Protein AF-A2F0L8-F1 (afdb_monomer_lite)

Foldseek 3Di:
DAPVVLVCVQVPDDADEDPDDDAAAEAEAEAPDAHHHEEECDRYAEYEYAYPDEYEYEYEYECYEYEHWWFYEYEYEEEDYEYEAEDEQCALGTFYEYEYDYENYEYEYHYAYFHQAWFKAWRYWDDYPHYHYDDQEDPQKDKDFDPDQADFGGGRPHHGDRCSVPVVVVPDPTIIIIMGHTRHGGNGFHADPNRDGPPCCVPPPVVVVVVVVVVVVVVVVCVVDDDPPVPDDDPDDDDDDDDD

pLDDT: mean 72.61, std 19.23, range [32.88, 95.44]

Sequence (244 aa):
MDYYSQLDAILSSEPVTITNLRNNTDLKIKCNSSQYYKLDASTVKDVYINTDCFCVVNITAKNKKIEVDGPAQVYITGDNNTIYNDFNIGEPFSHHLIIINGRKNELKVNLKGTSSAPYNVATAIVNDPEFITLNQSVTNFSFLTTYNSSFICNIGPFNQVNISKLYSSYGFYEPIIYYYPDISVGYGAPLDKEGKIILGVVIGGPFLIAIISGFILCCCECCKGCSCSYCNKKDNVERDLPDL

Organism: Trichomonas vaginalis (strain ATCC PRA-98 / G3) (NCBI:txid412133)

Secondary structure (DSSP, 8-state):
--HHHHHHHHHTSPPEE---PPTTS-EEEEESSS-EEEEE-SSSS-EEEEESS-EEEEEE-SS-EEEEESSEEEEEESSS-EEEEEEETT-GGGPPEEEEESSS-EEEEEEES--SS-EEEEEEEEE-TT-EEEESS-TT-EEEE---TT-EEEETTEEEEETHHHHGGGT-SSPEEEEEEEE-TT--PPB-TTS-B-THHHHHHHHHHHHHHHHHHHHHHHHHH---TTS-S-----------

Structure (mmCIF, N/CA/C/O backbone):
data_AF-A2F0L8-F1
#
_entry.id   AF-A2F0L8-F1
#
loop_
_atom_site.group_PDB
_atom_site.id
_atom_site.type_symbol
_atom_site.label_atom_id
_atom_site.label_alt_id
_atom_site.label_comp_id
_atom_site.label_asym_id
_atom_site.label_entity_id
_atom_site.label_seq_id
_atom_site.pdbx_PDB_ins_code
_atom_site.Cartn_x
_atom_site.Cartn_y
_atom_site.Cartn_z
_atom_site.occupancy
_atom_site.B_iso_or_equiv
_atom_site.auth_seq_id
_atom_site.auth_comp_id
_atom_site.auth_asym_id
_atom_site.auth_atom_id
_atom_site.pdbx_PDB_model_num
ATOM 1 N N . MET A 1 1 ? -2.394 -1.791 -20.655 1.00 64.94 1 MET A N 1
ATOM 2 C CA . MET A 1 1 ? -3.287 -0.791 -20.040 1.00 64.94 1 MET A CA 1
ATOM 3 C C . MET A 1 1 ? -2.431 0.025 -19.096 1.00 64.94 1 MET A C 1
ATOM 5 O O . MET A 1 1 ? -1.629 -0.583 -18.396 1.00 64.94 1 MET A O 1
ATOM 9 N N . ASP A 1 2 ? -2.477 1.353 -19.162 1.00 87.31 2 ASP A N 1
ATOM 10 C CA . ASP A 1 2 ? -1.721 2.178 -18.219 1.00 87.31 2 ASP A CA 1
ATOM 11 C C . ASP A 1 2 ? -2.370 2.134 -16.828 1.00 87.31 2 ASP A C 1
ATOM 13 O O . ASP A 1 2 ? -3.530 1.740 -16.674 1.00 87.31 2 ASP A O 1
ATOM 17 N N . TYR A 1 3 ? -1.596 2.520 -15.818 1.00 89.75 3 TYR A N 1
ATOM 18 C CA . TYR A 1 3 ? -2.002 2.469 -14.419 1.00 89.75 3 TYR A CA 1
ATOM 19 C C . TYR A 1 3 ? -3.314 3.206 -14.138 1.00 89.75 3 TYR A C 1
ATOM 21 O O . TYR A 1 3 ? -4.180 2.652 -13.465 1.00 89.75 3 TYR A O 1
ATOM 29 N N . TYR A 1 4 ? -3.488 4.422 -14.665 1.00 89.88 4 TYR A N 1
ATOM 30 C CA . TYR A 1 4 ? -4.661 5.242 -14.359 1.00 89.88 4 TYR A CA 1
ATOM 31 C C . TYR A 1 4 ? -5.915 4.644 -14.974 1.00 89.88 4 TYR A C 1
ATOM 33 O O . TYR A 1 4 ? -6.911 4.497 -14.280 1.00 89.88 4 TYR A O 1
ATOM 41 N N . SER A 1 5 ? -5.833 4.179 -16.223 1.00 90.44 5 SER A N 1
ATOM 42 C CA . SER A 1 5 ? -6.946 3.465 -16.853 1.00 90.44 5 SER A CA 1
ATOM 43 C C . SER A 1 5 ? -7.372 2.233 -16.042 1.00 90.44 5 SER A C 1
ATOM 45 O O . SER A 1 5 ? -8.564 1.954 -15.926 1.00 90.44 5 SER A O 1
ATOM 47 N N . GLN A 1 6 ? -6.422 1.479 -15.470 1.00 90.12 6 GLN A N 1
ATOM 48 C CA . GLN A 1 6 ? -6.743 0.306 -14.647 1.00 90.12 6 GLN A CA 1
ATOM 49 C C . GLN A 1 6 ? -7.278 0.667 -13.267 1.00 90.12 6 GLN A C 1
ATOM 51 O O . GLN A 1 6 ? -8.223 0.030 -12.804 1.00 90.12 6 GLN A O 1
ATOM 56 N N . LEU A 1 7 ? -6.721 1.698 -12.641 1.00 91.62 7 LEU A N 1
ATOM 57 C CA . LEU A 1 7 ? -7.236 2.243 -11.395 1.00 91.62 7 LEU A CA 1
ATOM 58 C C . LEU A 1 7 ? -8.677 2.740 -11.573 1.00 91.62 7 LEU A C 1
ATOM 60 O O . LEU A 1 7 ? -9.551 2.334 -10.812 1.00 91.62 7 LEU A O 1
ATOM 64 N N . ASP A 1 8 ? -8.945 3.530 -12.611 1.00 90.94 8 ASP A N 1
ATOM 65 C CA . ASP A 1 8 ? -10.269 4.079 -12.916 1.00 90.94 8 ASP A CA 1
ATOM 66 C C . ASP A 1 8 ? -11.281 2.973 -13.236 1.00 90.94 8 ASP A C 1
ATOM 68 O O . ASP A 1 8 ? -12.411 2.995 -12.742 1.00 90.94 8 ASP A O 1
ATOM 72 N N . ALA A 1 9 ? -10.883 1.956 -14.007 1.00 91.44 9 ALA A N 1
ATOM 73 C CA . ALA A 1 9 ? -11.735 0.802 -14.292 1.00 91.44 9 ALA A CA 1
ATOM 74 C C . ALA A 1 9 ? -12.102 0.018 -13.018 1.00 91.44 9 ALA A C 1
ATOM 76 O O . ALA A 1 9 ? -13.247 -0.397 -12.855 1.00 91.44 9 ALA A O 1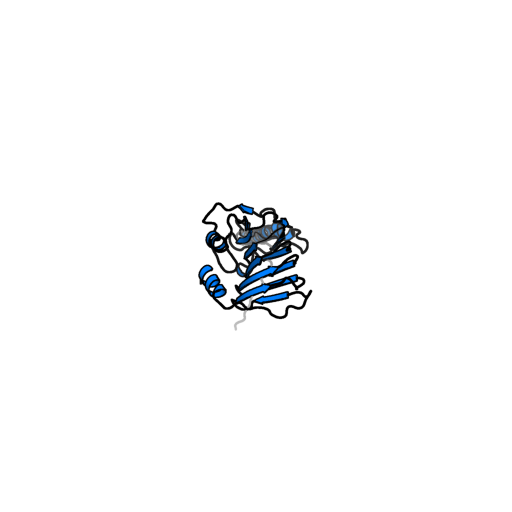
ATOM 77 N N . ILE A 1 10 ? -11.155 -0.163 -12.090 1.00 92.19 10 ILE A N 1
ATOM 78 C CA . ILE A 1 10 ? -11.415 -0.840 -10.813 1.00 92.19 10 ILE A CA 1
ATOM 79 C C . ILE A 1 10 ? -12.302 0.030 -9.914 1.00 92.19 10 ILE A C 1
ATOM 81 O O . ILE A 1 10 ? -13.285 -0.460 -9.365 1.00 92.19 10 ILE A O 1
ATOM 85 N N . LEU A 1 11 ? -11.993 1.319 -9.775 1.00 90.31 11 LEU A N 1
ATOM 86 C CA . LEU A 1 11 ? -12.730 2.238 -8.902 1.00 90.31 11 LEU A CA 1
ATOM 87 C C . LEU A 1 11 ? -14.150 2.546 -9.396 1.00 90.31 11 LEU A C 1
ATOM 89 O O . LEU A 1 11 ? -15.011 2.874 -8.583 1.00 90.31 11 LEU A O 1
ATOM 93 N N . SER A 1 12 ? -14.401 2.441 -10.703 1.00 90.25 12 SER A N 1
ATOM 94 C CA . SER A 1 12 ? -15.741 2.580 -11.292 1.00 90.25 12 SER A CA 1
ATOM 95 C C . SER A 1 12 ? -16.599 1.317 -11.170 1.00 90.25 12 SER A C 1
ATOM 97 O O . SER A 1 12 ? -17.803 1.379 -11.421 1.00 90.25 12 SER A O 1
ATOM 99 N N . SER A 1 13 ? -16.013 0.184 -10.764 1.00 89.50 13 SER A N 1
ATOM 100 C CA . SER A 1 13 ? -16.757 -1.046 -10.479 1.00 89.50 13 SER A CA 1
ATOM 101 C C . SER A 1 13 ? -17.439 -1.003 -9.105 1.00 89.50 13 SER A C 1
ATOM 103 O O . SER A 1 13 ? -17.004 -0.288 -8.197 1.00 89.50 13 SER A O 1
ATOM 105 N N . GLU A 1 14 ? -18.517 -1.776 -8.934 1.00 89.12 14 GLU A N 1
ATOM 106 C CA . GLU A 1 14 ? -19.159 -1.907 -7.624 1.00 89.12 14 GLU A CA 1
ATOM 107 C C . GLU A 1 14 ? -18.187 -2.534 -6.609 1.00 89.12 14 GLU A C 1
ATOM 109 O O . GLU A 1 14 ? -17.611 -3.594 -6.879 1.00 89.12 14 GLU A O 1
ATOM 114 N N . PRO A 1 15 ? -17.996 -1.916 -5.428 1.00 90.81 15 PRO A N 1
ATOM 115 C CA . PRO A 1 15 ? -17.079 -2.445 -4.436 1.00 90.81 15 PRO A CA 1
ATOM 116 C C . PRO A 1 15 ? -17.588 -3.766 -3.863 1.00 90.81 15 PRO A C 1
ATOM 118 O O . PRO A 1 15 ? -18.713 -3.867 -3.363 1.00 90.81 15 PRO A O 1
ATOM 121 N N . VAL A 1 16 ? -16.697 -4.749 -3.802 1.00 88.00 16 VAL A N 1
ATOM 122 C CA . VAL A 1 16 ? -16.877 -5.941 -2.983 1.00 88.00 16 VAL A CA 1
ATOM 123 C C . VAL A 1 16 ? -16.925 -5.504 -1.522 1.00 88.00 16 VAL A C 1
ATOM 125 O O . VAL A 1 16 ? -15.944 -5.022 -0.948 1.00 88.00 16 VAL A O 1
ATOM 128 N N . THR A 1 17 ? -18.098 -5.669 -0.921 1.00 80.38 17 THR A N 1
ATOM 129 C CA . THR A 1 17 ? -18.351 -5.331 0.478 1.00 80.38 17 THR A CA 1
ATOM 130 C C . THR A 1 17 ? -18.387 -6.622 1.285 1.00 80.38 17 THR A C 1
ATOM 132 O O . THR A 1 17 ? -19.202 -7.504 1.018 1.00 80.38 17 THR A O 1
ATOM 135 N N . ILE A 1 18 ? -17.506 -6.757 2.278 1.00 75.94 18 ILE A N 1
ATOM 136 C CA . ILE A 1 18 ? -17.482 -7.944 3.140 1.00 75.94 18 ILE A CA 1
ATOM 137 C C . ILE A 1 18 ? -18.457 -7.726 4.296 1.00 75.94 18 ILE A C 1
ATOM 139 O O . ILE A 1 18 ? -18.171 -7.008 5.252 1.00 75.94 18 ILE A O 1
ATOM 143 N N . THR A 1 19 ? -19.628 -8.351 4.206 1.00 65.94 19 THR A N 1
ATOM 144 C CA . THR A 1 19 ? -20.622 -8.372 5.286 1.00 65.94 19 THR A CA 1
ATOM 145 C C . THR A 1 19 ? -20.337 -9.511 6.270 1.00 65.94 19 THR A C 1
ATOM 147 O O . THR A 1 19 ? -19.840 -10.559 5.864 1.00 65.94 19 THR A O 1
ATOM 150 N N . ASN A 1 20 ? -20.722 -9.352 7.541 1.00 62.47 20 ASN A N 1
ATOM 151 C CA . ASN A 1 20 ? -20.588 -10.365 8.606 1.00 62.47 20 ASN A CA 1
ATOM 152 C C . ASN A 1 20 ? -19.146 -10.675 9.038 1.00 62.47 20 ASN A C 1
ATOM 154 O O . ASN A 1 20 ? -18.771 -11.834 9.235 1.00 62.47 20 ASN A O 1
ATOM 158 N N . LEU A 1 21 ? -18.342 -9.631 9.238 1.00 75.31 21 LEU A N 1
ATOM 159 C CA . LEU A 1 21 ? -17.050 -9.767 9.901 1.00 75.31 21 LEU A CA 1
ATOM 160 C C . LEU A 1 21 ? -17.257 -10.255 11.337 1.00 75.31 21 LEU A C 1
ATOM 162 O O . LEU A 1 21 ? -17.963 -9.628 12.128 1.00 75.31 21 LEU A O 1
ATOM 166 N N . ARG A 1 22 ? -16.653 -11.398 11.675 1.00 75.94 22 ARG A N 1
ATOM 167 C CA . ARG A 1 22 ? -16.664 -11.894 13.051 1.00 75.94 22 ARG A CA 1
ATOM 168 C C . ARG A 1 22 ? -15.791 -10.985 13.913 1.00 75.94 22 ARG A C 1
ATOM 170 O O . ARG A 1 22 ? -14.675 -10.625 13.540 1.00 75.94 22 ARG A O 1
ATOM 177 N N . ASN A 1 23 ? -16.311 -10.626 15.081 1.00 80.56 23 ASN A N 1
ATOM 178 C CA . ASN A 1 23 ? -15.578 -9.790 16.020 1.00 80.56 23 ASN A CA 1
ATOM 179 C C . ASN A 1 23 ? -14.298 -10.494 16.472 1.00 80.56 23 ASN A C 1
ATOM 181 O O . ASN A 1 23 ? -14.320 -11.680 16.804 1.00 80.56 23 ASN A O 1
ATOM 185 N N . ASN A 1 24 ? -13.209 -9.732 16.540 1.00 80.94 24 ASN A N 1
ATOM 186 C CA . ASN A 1 24 ? -11.916 -10.181 17.048 1.00 80.94 24 ASN A CA 1
ATOM 187 C C . ASN A 1 24 ? -11.326 -11.403 16.310 1.00 80.94 24 ASN A C 1
ATOM 189 O O . ASN A 1 24 ? -10.544 -12.163 16.880 1.00 80.94 24 ASN A O 1
ATOM 193 N N . THR A 1 25 ? -11.690 -11.598 15.043 1.00 85.88 25 THR A N 1
ATOM 194 C CA . THR A 1 25 ? -11.031 -12.566 14.157 1.00 85.88 25 THR A CA 1
ATOM 195 C C . THR A 1 25 ? -10.190 -11.855 13.116 1.00 85.88 25 THR A C 1
ATOM 197 O O . THR A 1 25 ? -10.492 -10.718 12.758 1.00 85.88 25 THR A O 1
ATOM 200 N N . ASP A 1 26 ? -9.181 -12.544 12.598 1.00 90.38 26 ASP A N 1
ATOM 201 C CA . ASP A 1 26 ? -8.369 -12.044 11.494 1.00 90.38 26 ASP A CA 1
ATOM 202 C C . ASP A 1 26 ? -9.199 -11.977 10.206 1.00 90.38 26 ASP A C 1
ATOM 204 O O . ASP A 1 26 ? -9.880 -12.941 9.837 1.00 90.38 26 ASP A O 1
ATOM 208 N N . LEU A 1 27 ? -9.125 -10.850 9.504 1.00 89.62 27 LEU A N 1
ATOM 209 C CA . LEU A 1 27 ? -9.700 -10.689 8.175 1.00 89.62 27 LEU A CA 1
ATOM 210 C C . LEU A 1 27 ? -8.644 -11.017 7.125 1.00 89.62 27 LEU A C 1
ATOM 212 O O . LEU A 1 27 ? -7.596 -10.381 7.084 1.00 89.62 27 LEU A O 1
ATOM 216 N N . LYS A 1 28 ? -8.938 -11.980 6.249 1.00 91.12 28 LYS A N 1
ATOM 217 C CA . LYS A 1 28 ? -8.087 -12.319 5.105 1.00 91.12 28 LYS A CA 1
ATOM 218 C C . LYS A 1 28 ? -8.798 -11.963 3.810 1.00 91.12 28 LYS A C 1
ATOM 220 O O . LYS A 1 28 ? -9.855 -12.518 3.516 1.00 91.12 28 LYS A O 1
ATOM 225 N N . ILE A 1 29 ? -8.212 -11.055 3.044 1.00 89.81 29 ILE A N 1
ATOM 226 C CA . ILE A 1 29 ? -8.677 -10.670 1.713 1.00 89.81 29 ILE A CA 1
ATOM 227 C C . ILE A 1 29 ? -7.747 -11.335 0.714 1.00 89.81 29 ILE A C 1
ATOM 229 O O . ILE A 1 29 ? -6.534 -11.136 0.777 1.00 89.81 29 ILE A O 1
ATOM 233 N N . LYS A 1 30 ? -8.325 -12.119 -0.197 1.00 89.56 30 LYS A N 1
ATOM 234 C CA . LYS A 1 30 ? -7.590 -12.690 -1.317 1.00 89.56 30 LYS A CA 1
ATOM 235 C C . LYS A 1 30 ? -8.097 -12.094 -2.618 1.00 89.56 30 LYS A C 1
ATOM 237 O O . LYS A 1 30 ? -9.261 -12.291 -2.962 1.00 89.56 30 LYS A O 1
ATOM 242 N N . CYS A 1 31 ? -7.225 -11.401 -3.339 1.00 86.56 31 CYS A N 1
ATOM 243 C CA . CYS A 1 31 ? -7.577 -10.824 -4.625 1.00 86.56 31 CYS A CA 1
ATOM 244 C C . CYS A 1 31 ? -7.030 -11.661 -5.785 1.00 86.56 31 CYS A C 1
ATOM 246 O O . CYS A 1 31 ? -5.838 -11.617 -6.080 1.00 86.56 31 CYS A O 1
ATOM 248 N N . ASN A 1 32 ? -7.919 -12.412 -6.442 1.00 83.44 32 ASN A N 1
ATOM 249 C CA . ASN A 1 32 ? -7.578 -13.284 -7.577 1.00 83.44 32 ASN A CA 1
ATOM 250 C C . ASN A 1 32 ? -7.870 -12.634 -8.947 1.00 83.44 32 ASN A C 1
ATOM 252 O O . ASN A 1 32 ? -7.675 -13.256 -9.986 1.00 83.44 32 ASN A O 1
ATOM 256 N N . SER A 1 33 ? -8.410 -11.416 -8.956 1.00 84.94 33 SER A N 1
ATOM 257 C CA . SER A 1 33 ? -8.807 -10.668 -10.153 1.00 84.94 33 SER A CA 1
ATOM 258 C C . SER A 1 33 ? -8.861 -9.187 -9.815 1.00 84.94 33 SER A C 1
ATOM 260 O O . SER A 1 33 ? -9.121 -8.869 -8.661 1.00 84.94 33 SER A O 1
ATOM 262 N N . SER A 1 34 ? -8.715 -8.285 -10.786 1.00 85.12 34 SER A N 1
ATOM 263 C CA . SER A 1 34 ? -8.857 -6.844 -10.539 1.00 85.12 34 SER A CA 1
ATOM 264 C C . SER A 1 34 ? -10.220 -6.494 -9.936 1.00 85.12 34 SER A C 1
ATOM 266 O O . SER A 1 34 ? -11.245 -6.561 -10.608 1.00 85.12 34 SER A O 1
ATOM 268 N N . GLN A 1 35 ? -10.215 -6.155 -8.647 1.00 90.19 35 GLN A N 1
ATOM 269 C CA . GLN A 1 35 ? -11.402 -5.890 -7.838 1.00 90.19 35 GLN A CA 1
ATOM 270 C C . GLN A 1 35 ? -11.171 -4.694 -6.922 1.00 90.19 35 GLN A C 1
ATOM 272 O O . GLN A 1 35 ? -10.040 -4.403 -6.516 1.00 90.19 35 GLN A O 1
ATOM 277 N N . TYR A 1 36 ? -12.276 -4.042 -6.572 1.00 93.88 36 TYR A N 1
ATOM 278 C CA . TYR A 1 36 ? -12.322 -3.007 -5.557 1.00 93.88 36 TYR A CA 1
ATOM 279 C C . TYR A 1 36 ? -12.964 -3.561 -4.283 1.00 93.88 36 TYR A C 1
ATOM 281 O O . TYR A 1 36 ? -14.101 -4.017 -4.317 1.00 93.88 36 TYR A O 1
ATOM 289 N N . TYR A 1 37 ? -12.257 -3.510 -3.157 1.00 93.19 37 TYR A N 1
ATOM 290 C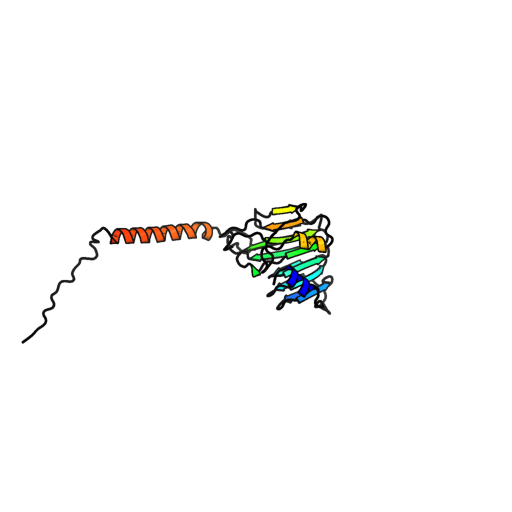 CA . TYR A 1 37 ? -12.788 -3.842 -1.837 1.00 93.19 37 TYR A CA 1
ATOM 291 C C . TYR A 1 37 ? -13.017 -2.572 -1.026 1.00 93.19 37 TYR A C 1
ATOM 293 O O . TYR A 1 37 ? -12.124 -1.729 -0.935 1.00 93.19 37 TYR A O 1
ATOM 301 N N . LYS A 1 38 ? -14.178 -2.464 -0.373 1.00 91.62 38 LYS A N 1
ATOM 302 C CA . LYS A 1 38 ? -14.456 -1.407 0.607 1.00 91.62 38 LYS A CA 1
ATOM 303 C C . LYS A 1 38 ? -14.850 -2.025 1.940 1.00 91.62 38 LYS A C 1
ATOM 305 O O . LYS A 1 38 ? -15.805 -2.795 2.011 1.00 91.62 38 LYS A O 1
ATOM 310 N N . LEU A 1 39 ? -14.095 -1.704 2.987 1.00 89.19 39 LEU A N 1
ATOM 311 C CA . LEU A 1 39 ? -14.110 -2.442 4.244 1.00 89.19 39 LEU A CA 1
ATOM 312 C C . LEU A 1 39 ? -14.113 -1.507 5.450 1.00 89.19 39 LEU A C 1
ATOM 314 O O . LEU A 1 39 ? -13.351 -0.543 5.514 1.00 89.19 39 LEU A O 1
ATOM 318 N N . ASP A 1 40 ? -14.922 -1.864 6.440 1.00 90.44 40 ASP A N 1
ATOM 319 C CA . ASP A 1 40 ? -14.809 -1.355 7.802 1.00 90.44 40 ASP A CA 1
ATOM 320 C C . ASP A 1 40 ? -14.264 -2.477 8.687 1.00 90.44 40 ASP A C 1
ATOM 322 O O . ASP A 1 40 ? -14.938 -3.470 8.957 1.00 90.44 40 ASP A O 1
ATOM 326 N N . ALA A 1 41 ? -13.010 -2.332 9.103 1.00 88.69 41 ALA A N 1
ATOM 327 C CA . ALA A 1 41 ? -12.291 -3.305 9.907 1.00 88.69 41 ALA A CA 1
ATOM 328 C C . ALA A 1 41 ? -12.303 -2.958 11.402 1.00 88.69 41 ALA A C 1
ATOM 330 O O . ALA A 1 41 ? -11.499 -3.486 12.170 1.00 88.69 41 ALA A O 1
ATOM 331 N N . SER A 1 42 ? -13.213 -2.095 11.856 1.00 86.81 42 SER A N 1
ATOM 332 C CA . SER A 1 42 ? -13.278 -1.676 13.260 1.00 86.81 42 SER A CA 1
ATOM 333 C C . SER A 1 42 ? -13.436 -2.855 14.230 1.00 86.81 42 SER A C 1
ATOM 335 O O . SER A 1 42 ? -12.846 -2.856 15.316 1.00 86.81 42 SER A O 1
ATOM 337 N N . THR A 1 43 ? -14.181 -3.889 13.831 1.00 87.38 43 THR A N 1
ATOM 338 C CA . THR A 1 43 ? -14.531 -5.033 14.688 1.00 87.38 43 THR A CA 1
ATOM 339 C C . THR A 1 43 ? -13.584 -6.229 14.591 1.00 87.38 43 THR A C 1
ATOM 341 O O . THR A 1 43 ? -13.582 -7.074 15.490 1.00 87.38 43 THR A O 1
ATOM 344 N N . VAL A 1 44 ? -12.775 -6.325 13.533 1.00 89.50 44 VAL A N 1
ATOM 345 C CA . VAL A 1 44 ? -11.845 -7.450 13.326 1.00 89.50 44 VAL A CA 1
ATOM 346 C C . VAL A 1 44 ? -10.589 -7.273 14.165 1.00 89.50 44 VAL A C 1
ATOM 348 O O . VAL A 1 44 ? -10.334 -6.185 14.670 1.00 89.50 44 VAL A O 1
ATOM 351 N N . LYS A 1 45 ? -9.811 -8.335 14.366 1.00 91.00 45 LYS A N 1
ATOM 352 C CA . LYS A 1 45 ? -8.568 -8.239 15.139 1.00 91.00 45 LYS A CA 1
ATOM 353 C C . LYS A 1 45 ? -7.462 -7.599 14.302 1.00 91.00 45 LYS A C 1
ATOM 355 O O . LYS A 1 45 ? -7.093 -6.461 14.562 1.00 91.00 45 LYS A O 1
ATOM 360 N N . ASP A 1 46 ? -7.026 -8.321 13.277 1.00 92.62 46 ASP A N 1
ATOM 361 C CA . ASP A 1 46 ? -5.963 -7.938 12.351 1.00 92.62 46 ASP A CA 1
ATOM 362 C C . ASP A 1 46 ? -6.438 -8.143 10.903 1.00 92.62 46 ASP A C 1
ATOM 364 O O . ASP A 1 46 ? -7.428 -8.842 10.650 1.00 92.62 46 ASP A O 1
ATOM 368 N N . VAL A 1 47 ? -5.757 -7.515 9.946 1.00 93.88 47 VAL A N 1
ATOM 369 C CA . VAL A 1 47 ? -6.126 -7.533 8.525 1.00 93.88 47 VAL A CA 1
ATOM 370 C C . VAL A 1 4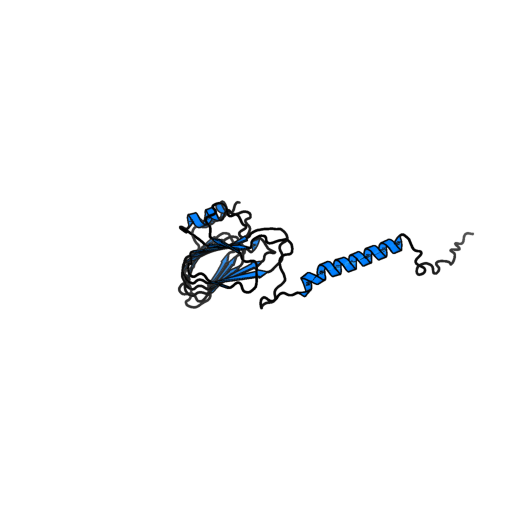7 ? -4.946 -8.001 7.686 1.00 93.88 47 VAL A C 1
ATOM 372 O O . VAL A 1 47 ? -3.839 -7.490 7.815 1.00 93.88 47 VAL A O 1
ATOM 375 N N . TYR A 1 48 ? -5.211 -8.938 6.783 1.00 94.12 48 TYR A N 1
ATOM 376 C CA . TYR A 1 48 ? -4.236 -9.516 5.868 1.00 94.12 48 TYR A CA 1
ATOM 377 C C . TYR A 1 48 ? -4.770 -9.407 4.443 1.00 94.12 48 TYR A C 1
ATOM 379 O O . TYR A 1 48 ? -5.825 -9.961 4.121 1.00 94.12 48 TYR A O 1
ATOM 387 N N . ILE A 1 49 ? -4.050 -8.686 3.593 1.00 92.25 49 ILE A N 1
ATOM 388 C CA . ILE A 1 49 ? -4.383 -8.467 2.187 1.00 92.25 49 ILE A CA 1
ATOM 389 C C . ILE A 1 49 ? -3.342 -9.207 1.359 1.00 92.25 49 ILE A C 1
ATOM 391 O O . ILE A 1 49 ? -2.177 -8.830 1.357 1.00 92.25 49 ILE A O 1
ATOM 395 N N . ASN A 1 50 ? -3.761 -10.257 0.661 1.00 90.12 50 ASN A N 1
ATOM 396 C CA . ASN A 1 50 ? -2.902 -11.014 -0.240 1.00 90.12 50 ASN A CA 1
ATOM 397 C C . ASN A 1 50 ? -3.473 -10.930 -1.659 1.00 90.12 50 ASN A C 1
ATOM 399 O O . ASN A 1 50 ? -4.654 -11.211 -1.893 1.00 90.12 50 ASN A O 1
ATOM 403 N N . THR A 1 51 ? -2.650 -10.480 -2.596 1.00 86.75 51 THR A N 1
ATOM 404 C CA . THR A 1 51 ? -3.086 -10.158 -3.951 1.00 86.75 51 THR A CA 1
ATOM 405 C C . THR A 1 51 ? -2.235 -10.885 -4.980 1.00 86.75 51 THR A C 1
ATOM 407 O O . THR A 1 51 ? -1.016 -10.775 -4.983 1.00 86.75 51 THR A O 1
ATOM 410 N N . ASP A 1 52 ? -2.899 -11.614 -5.876 1.00 85.88 52 ASP A N 1
ATOM 411 C CA . ASP A 1 52 ? -2.272 -12.253 -7.040 1.00 85.88 52 ASP A CA 1
ATOM 412 C C . ASP A 1 52 ? -2.420 -11.361 -8.298 1.00 85.88 52 ASP A C 1
ATOM 414 O O . ASP A 1 52 ? -1.798 -11.592 -9.332 1.00 85.88 52 ASP A O 1
ATOM 418 N N . CYS A 1 53 ? -3.277 -10.334 -8.233 1.00 86.50 53 CYS A N 1
ATOM 419 C CA . CYS A 1 53 ? -3.600 -9.393 -9.309 1.00 86.50 53 CYS A CA 1
ATOM 420 C C . CYS A 1 53 ? -3.691 -7.965 -8.767 1.00 86.50 53 CYS A C 1
ATOM 422 O O . CYS A 1 53 ? -3.967 -7.780 -7.584 1.00 86.50 53 CYS A O 1
ATOM 424 N N . PHE A 1 54 ? -3.534 -6.958 -9.639 1.00 89.44 54 PHE A N 1
ATOM 425 C CA . PHE A 1 54 ? -3.682 -5.565 -9.218 1.00 89.44 54 PHE A CA 1
ATOM 426 C C . PHE A 1 54 ? -5.100 -5.266 -8.735 1.00 89.44 54 PHE A C 1
ATOM 428 O O . PHE A 1 54 ? -6.052 -5.350 -9.522 1.00 89.44 54 PHE A O 1
ATOM 435 N N . CYS A 1 55 ? -5.214 -4.904 -7.457 1.00 91.00 55 CYS A N 1
ATOM 436 C CA . CYS A 1 55 ? -6.479 -4.645 -6.780 1.00 91.00 55 CYS A CA 1
ATOM 437 C C . CYS A 1 55 ? -6.435 -3.388 -5.926 1.00 91.00 55 CYS A C 1
ATOM 439 O O . CYS A 1 55 ? -5.379 -2.959 -5.460 1.00 91.00 55 CYS A O 1
ATOM 441 N N . VAL A 1 56 ? -7.619 -2.835 -5.677 1.00 93.62 56 VAL A N 1
ATOM 442 C CA . VAL A 1 56 ? -7.789 -1.678 -4.808 1.00 93.62 56 VAL A CA 1
ATOM 443 C C . VAL A 1 56 ? -8.502 -2.105 -3.537 1.00 93.62 56 VAL A C 1
ATOM 445 O O . VAL A 1 56 ? -9.568 -2.714 -3.592 1.00 93.62 56 VAL A O 1
ATOM 448 N N . VAL A 1 57 ? -7.938 -1.760 -2.384 1.00 93.94 57 VAL A N 1
ATOM 449 C CA . VAL A 1 57 ? -8.551 -2.024 -1.081 1.00 93.94 57 VAL A CA 1
ATOM 450 C C . VAL A 1 57 ? -8.681 -0.712 -0.328 1.00 93.94 57 VAL A C 1
ATOM 452 O O . VAL A 1 57 ? -7.689 -0.051 -0.056 1.00 93.94 57 VAL A O 1
ATOM 455 N N . ASN A 1 58 ? -9.901 -0.326 0.019 1.00 93.88 58 ASN A N 1
ATOM 456 C CA . ASN A 1 58 ? -10.181 0.823 0.866 1.00 93.88 58 ASN A CA 1
ATOM 457 C C . ASN A 1 58 ? -10.665 0.331 2.226 1.00 93.88 58 ASN A C 1
ATOM 459 O O . ASN A 1 58 ? -11.708 -0.319 2.322 1.00 93.88 58 ASN A O 1
ATOM 463 N N . ILE A 1 59 ? -9.888 0.616 3.265 1.00 93.38 59 ILE A N 1
ATOM 464 C CA . ILE A 1 59 ? -10.112 0.125 4.612 1.00 93.38 59 ILE A CA 1
ATOM 465 C C . ILE A 1 59 ? -10.189 1.269 5.618 1.00 93.38 59 ILE A C 1
ATOM 467 O O . ILE A 1 59 ? -9.314 2.129 5.697 1.00 93.38 59 ILE A O 1
ATOM 471 N N . THR A 1 60 ? -11.243 1.244 6.430 1.00 94.06 60 THR A N 1
ATOM 472 C CA . THR A 1 60 ? -11.319 2.025 7.667 1.00 94.06 60 THR A CA 1
ATOM 473 C C . THR A 1 60 ? -10.893 1.136 8.831 1.00 94.06 60 THR A C 1
ATOM 475 O O . THR A 1 60 ? -11.485 0.079 9.044 1.00 94.06 60 THR A O 1
ATOM 478 N N . ALA A 1 61 ? -9.845 1.522 9.557 1.00 93.25 61 ALA A N 1
ATOM 479 C CA . ALA A 1 61 ? -9.256 0.716 10.624 1.00 93.25 61 ALA A CA 1
ATOM 480 C C . ALA A 1 61 ? -8.639 1.592 11.721 1.00 93.25 61 ALA A C 1
ATOM 482 O O . ALA A 1 61 ? -8.068 2.646 11.447 1.00 93.25 61 ALA A O 1
ATOM 483 N N . LYS A 1 62 ? -8.728 1.136 12.975 1.00 94.75 62 LYS A N 1
ATOM 484 C CA . LYS A 1 62 ? -8.103 1.795 14.127 1.00 94.75 62 LYS A CA 1
ATOM 485 C C . LYS A 1 62 ? -7.510 0.778 15.088 1.00 94.75 62 LYS A C 1
ATOM 487 O O . LYS A 1 62 ? -8.201 -0.171 15.462 1.00 94.75 62 LYS A O 1
ATOM 492 N N . ASN A 1 63 ? -6.287 1.027 15.556 1.00 94.88 63 ASN A N 1
ATOM 493 C CA . ASN A 1 63 ? -5.549 0.119 16.440 1.00 94.88 63 ASN A CA 1
ATOM 494 C C . ASN A 1 63 ? -5.435 -1.304 15.851 1.00 94.88 63 ASN A C 1
ATOM 496 O O . ASN A 1 63 ? -5.661 -2.284 16.564 1.00 94.88 63 ASN A O 1
ATOM 500 N N . LYS A 1 64 ? -5.174 -1.424 14.543 1.00 94.75 64 LYS A N 1
ATOM 501 C CA . LYS A 1 64 ? -5.066 -2.718 13.853 1.00 94.75 64 LYS A CA 1
ATOM 502 C C . LYS A 1 64 ? -3.654 -2.975 13.365 1.00 94.75 64 LYS A C 1
ATOM 504 O O . LYS A 1 64 ? -2.944 -2.048 12.972 1.00 94.75 64 LYS A O 1
ATOM 509 N N . LYS A 1 65 ? -3.290 -4.255 13.305 1.00 95.44 65 LYS A N 1
ATOM 510 C CA . LYS A 1 65 ? -2.208 -4.717 12.444 1.00 95.44 65 LYS A CA 1
ATOM 511 C C . LYS A 1 65 ? -2.752 -4.953 11.035 1.00 95.44 65 LYS A C 1
ATOM 513 O O . LYS A 1 65 ? -3.780 -5.611 10.875 1.00 95.44 65 LYS A O 1
ATOM 518 N N . ILE A 1 66 ? -2.064 -4.423 10.028 1.00 95.12 66 ILE A N 1
ATOM 519 C CA . ILE A 1 66 ? -2.417 -4.578 8.614 1.00 95.12 66 ILE A CA 1
ATOM 520 C C . ILE A 1 66 ? -1.189 -5.102 7.872 1.00 95.12 66 ILE A C 1
ATOM 522 O O . ILE A 1 66 ? -0.154 -4.445 7.875 1.00 95.12 66 ILE A O 1
ATOM 526 N N . GLU A 1 67 ? -1.293 -6.269 7.243 1.00 93.69 67 GLU A N 1
ATOM 527 C CA . GLU A 1 67 ? -0.250 -6.824 6.373 1.00 93.69 67 GLU A CA 1
ATOM 528 C C . GLU A 1 67 ? -0.726 -6.816 4.922 1.00 93.69 67 GLU A C 1
ATOM 530 O O . GLU A 1 67 ? -1.858 -7.220 4.636 1.00 93.69 67 GLU A O 1
ATOM 535 N N . VAL A 1 68 ? 0.133 -6.360 4.011 1.00 90.88 68 VAL A N 1
ATOM 536 C CA . VAL A 1 68 ? -0.166 -6.298 2.577 1.00 90.88 68 VAL A CA 1
ATOM 537 C C . VAL A 1 68 ? 0.916 -7.033 1.794 1.00 90.88 68 VAL A C 1
ATOM 539 O O . VAL A 1 68 ? 2.103 -6.755 1.951 1.00 90.88 68 VAL A O 1
ATOM 542 N N . ASP A 1 69 ? 0.483 -7.952 0.935 1.00 87.06 69 ASP A N 1
ATOM 543 C CA . ASP A 1 69 ? 1.324 -8.766 0.062 1.00 87.06 69 ASP A CA 1
ATOM 544 C C . ASP A 1 69 ? 0.769 -8.772 -1.374 1.00 87.06 69 ASP A C 1
ATOM 546 O O . ASP A 1 69 ? -0.441 -8.913 -1.603 1.00 87.06 69 ASP A O 1
ATOM 550 N N . GLY A 1 70 ? 1.667 -8.617 -2.346 1.00 84.88 70 GLY A N 1
ATOM 551 C CA . GLY A 1 70 ? 1.357 -8.557 -3.776 1.00 84.88 70 GLY A CA 1
ATOM 552 C C . GLY A 1 70 ? 1.031 -7.157 -4.328 1.00 84.88 70 GLY A C 1
ATOM 553 O O . GLY A 1 70 ? 1.179 -6.151 -3.630 1.00 84.88 70 GLY A O 1
ATOM 554 N N . PRO A 1 71 ? 0.628 -7.059 -5.609 1.00 87.62 71 PRO A N 1
ATOM 555 C CA . PRO A 1 71 ? 0.361 -5.793 -6.278 1.00 87.62 71 PRO A CA 1
ATOM 556 C C . PRO A 1 71 ? -0.997 -5.228 -5.852 1.00 87.62 71 PRO A C 1
ATOM 558 O O . PRO A 1 71 ? -2.035 -5.562 -6.414 1.00 87.62 71 PRO A O 1
ATOM 561 N N . ALA A 1 72 ? -1.003 -4.310 -4.892 1.00 90.50 72 ALA A N 1
ATOM 562 C CA . ALA A 1 72 ? -2.226 -3.664 -4.425 1.00 90.50 72 ALA A CA 1
ATOM 563 C C . ALA A 1 72 ? -2.076 -2.147 -4.315 1.00 90.50 72 ALA A C 1
ATOM 565 O O . ALA A 1 72 ? -0.984 -1.620 -4.123 1.00 90.50 72 ALA A O 1
ATOM 566 N N . GLN A 1 73 ? -3.197 -1.440 -4.371 1.00 93.19 73 GLN A N 1
ATOM 567 C CA . GLN A 1 73 ? -3.293 -0.083 -3.855 1.00 93.19 73 GLN A CA 1
ATOM 568 C C . GLN A 1 73 ? -4.234 -0.074 -2.660 1.00 93.19 73 GLN A C 1
ATOM 570 O O . GLN A 1 73 ? -5.429 -0.347 -2.793 1.00 93.19 73 GLN A O 1
ATOM 575 N N . VAL A 1 74 ? -3.684 0.208 -1.484 1.00 93.81 74 VAL A N 1
ATOM 576 C CA . VAL A 1 74 ? -4.405 0.093 -0.217 1.00 93.81 74 VAL A CA 1
ATOM 577 C C . VAL A 1 74 ? -4.584 1.473 0.396 1.00 93.81 74 VAL A C 1
ATOM 579 O O . VAL A 1 74 ? -3.614 2.108 0.794 1.00 93.81 74 VAL A O 1
ATOM 582 N N . TYR A 1 75 ? -5.827 1.933 0.489 1.00 93.62 75 TYR A N 1
ATOM 583 C CA . TYR A 1 75 ? -6.202 3.162 1.179 1.00 93.62 75 TYR A CA 1
ATOM 584 C C . TYR A 1 75 ? -6.574 2.833 2.612 1.00 93.62 75 TYR A C 1
ATOM 586 O O . TYR A 1 75 ? -7.526 2.091 2.842 1.00 93.62 75 TYR A O 1
ATOM 594 N N . ILE A 1 76 ? -5.855 3.402 3.568 1.00 94.06 76 ILE A N 1
ATOM 595 C CA . ILE A 1 76 ? -6.062 3.181 4.994 1.00 94.06 76 ILE A CA 1
ATOM 596 C C . ILE A 1 76 ? -6.527 4.493 5.610 1.00 94.06 76 ILE A C 1
ATOM 598 O O . ILE A 1 76 ? -5.799 5.485 5.600 1.00 94.06 76 ILE A O 1
ATOM 602 N N . THR A 1 77 ? -7.743 4.484 6.152 1.00 94.00 77 THR A N 1
ATOM 603 C CA . THR A 1 77 ? -8.303 5.598 6.922 1.00 94.00 77 THR A CA 1
ATOM 604 C C . THR A 1 77 ? -8.414 5.210 8.394 1.00 94.00 77 THR A C 1
ATOM 606 O O . THR A 1 77 ? -9.101 4.245 8.730 1.00 94.00 77 THR A O 1
ATOM 609 N N . GLY A 1 78 ? -7.776 5.981 9.273 1.00 92.62 78 GLY A N 1
ATOM 610 C CA . GLY A 1 78 ? -7.876 5.839 10.727 1.00 92.62 78 GLY A CA 1
ATOM 611 C C . GLY A 1 78 ? -6.528 5.835 11.450 1.00 92.62 78 GLY A C 1
ATOM 612 O O . GLY A 1 78 ? -5.475 6.053 10.853 1.00 92.62 78 GLY A O 1
ATOM 613 N N . ASP A 1 79 ? -6.576 5.632 12.767 1.00 94.38 79 ASP A N 1
ATOM 614 C CA . ASP A 1 79 ? -5.470 5.981 13.667 1.00 94.38 79 ASP A CA 1
ATOM 615 C C . ASP A 1 79 ? -4.785 4.763 14.297 1.00 94.38 79 ASP A C 1
ATOM 617 O O . ASP A 1 79 ? -5.409 3.718 14.512 1.00 94.38 79 ASP A O 1
ATOM 621 N N . ASN A 1 80 ? -3.534 4.954 14.725 1.00 94.62 80 ASN A N 1
ATOM 622 C CA . ASN A 1 80 ? -2.751 3.999 15.518 1.00 94.62 80 ASN A CA 1
ATOM 623 C C . ASN A 1 80 ? -2.645 2.598 14.887 1.00 94.62 80 ASN A C 1
ATOM 625 O O . ASN A 1 80 ? -2.645 1.594 15.603 1.00 94.62 80 ASN A O 1
ATOM 629 N N . ASN A 1 81 ? -2.635 2.490 13.561 1.00 95.06 81 ASN A N 1
ATOM 630 C CA . ASN A 1 81 ? -2.448 1.198 12.912 1.00 95.06 81 ASN A CA 1
ATOM 631 C C . ASN A 1 81 ? -0.956 0.896 12.758 1.00 95.06 81 ASN A C 1
ATOM 633 O O . ASN A 1 81 ? -0.156 1.802 12.530 1.00 95.06 81 ASN A O 1
ATOM 637 N N . THR A 1 82 ? -0.593 -0.383 12.828 1.00 94.25 82 THR A N 1
ATOM 638 C CA . THR A 1 82 ? 0.735 -0.860 12.432 1.00 94.25 82 THR A CA 1
ATOM 639 C C . THR A 1 82 ? 0.609 -1.570 11.095 1.00 94.25 82 THR A C 1
ATOM 641 O O . THR A 1 82 ? -0.031 -2.617 10.989 1.00 94.25 82 THR A O 1
ATOM 644 N N . ILE A 1 83 ? 1.232 -0.999 10.076 1.00 92.81 83 ILE A N 1
ATOM 645 C CA . ILE A 1 83 ? 1.202 -1.482 8.707 1.00 92.81 83 ILE A CA 1
ATOM 646 C C . ILE A 1 83 ? 2.522 -2.178 8.391 1.00 92.81 83 ILE A C 1
ATOM 648 O O . ILE A 1 83 ? 3.596 -1.611 8.582 1.00 92.81 83 ILE A O 1
ATOM 652 N N . TYR A 1 84 ? 2.434 -3.404 7.896 1.00 89.75 84 TYR A N 1
ATOM 653 C CA . TYR A 1 84 ? 3.563 -4.198 7.440 1.00 89.75 84 TYR A CA 1
ATOM 654 C C . TYR A 1 84 ? 3.558 -4.265 5.925 1.00 89.75 84 TYR A C 1
ATOM 656 O O . TYR A 1 84 ? 2.539 -4.569 5.300 1.00 89.75 84 TYR A O 1
ATOM 664 N N . ASN A 1 85 ? 4.724 -3.983 5.369 1.00 80.88 85 ASN A N 1
ATOM 665 C CA . ASN A 1 85 ? 4.950 -3.913 3.949 1.00 80.88 85 ASN A CA 1
ATOM 666 C C . ASN A 1 85 ? 6.185 -4.750 3.593 1.00 80.88 85 ASN A C 1
ATOM 668 O O . ASN A 1 85 ? 7.316 -4.345 3.869 1.00 80.88 85 ASN A O 1
ATOM 672 N N . ASP A 1 86 ? 5.956 -5.924 3.008 1.00 77.44 86 ASP A N 1
ATOM 673 C CA . ASP A 1 86 ? 7.011 -6.812 2.528 1.00 77.44 86 ASP A CA 1
ATOM 674 C C . ASP A 1 86 ? 7.261 -6.577 1.026 1.00 77.44 86 ASP A C 1
ATOM 676 O O . ASP A 1 86 ? 6.505 -7.036 0.171 1.00 77.44 86 ASP A O 1
ATOM 680 N N . PHE A 1 87 ? 8.359 -5.902 0.679 1.00 75.81 87 PHE A N 1
ATOM 681 C CA . PHE A 1 87 ? 8.783 -5.692 -0.707 1.00 75.81 87 PHE A CA 1
ATOM 682 C C . PHE A 1 87 ? 9.767 -6.755 -1.172 1.00 75.81 87 PHE A C 1
ATOM 684 O O . PHE A 1 87 ? 10.859 -6.889 -0.618 1.00 75.81 87 PHE A O 1
ATOM 691 N N . ASN A 1 88 ? 9.439 -7.430 -2.274 1.00 77.62 88 ASN A N 1
ATOM 692 C CA . ASN A 1 88 ? 10.405 -8.198 -3.048 1.00 77.62 88 ASN A CA 1
ATOM 693 C C . ASN A 1 88 ? 10.904 -7.371 -4.242 1.00 77.62 88 ASN A C 1
ATOM 695 O O . ASN A 1 88 ? 10.234 -7.262 -5.265 1.00 77.62 88 ASN A O 1
ATOM 699 N N . ILE A 1 89 ? 12.099 -6.790 -4.149 1.00 75.19 89 ILE A N 1
ATOM 700 C CA . ILE A 1 89 ? 12.667 -5.982 -5.243 1.00 75.19 89 ILE A CA 1
ATOM 701 C C . ILE A 1 89 ? 13.156 -6.820 -6.436 1.00 75.19 89 ILE A C 1
ATOM 703 O O . ILE A 1 89 ? 13.497 -6.265 -7.476 1.00 75.19 89 ILE A O 1
ATOM 707 N N . GLY A 1 90 ? 13.166 -8.152 -6.313 1.00 71.88 90 GLY A N 1
ATOM 708 C CA . GLY A 1 90 ? 13.380 -9.051 -7.450 1.00 71.88 90 GLY A CA 1
ATOM 709 C C . GLY A 1 90 ? 12.129 -9.305 -8.288 1.00 71.88 90 GLY A C 1
ATOM 710 O O . GLY A 1 90 ? 12.226 -9.859 -9.379 1.00 71.88 90 GLY A O 1
ATOM 711 N N . GLU A 1 91 ? 10.956 -8.894 -7.806 1.00 72.75 91 GLU A N 1
ATOM 712 C CA . GLU A 1 91 ? 9.677 -9.146 -8.458 1.00 72.75 91 GLU A CA 1
ATOM 713 C C . GLU A 1 91 ? 8.931 -7.821 -8.650 1.00 72.75 91 GLU A C 1
ATOM 715 O O . GLU A 1 91 ? 8.282 -7.348 -7.718 1.00 72.75 91 GLU A O 1
ATOM 720 N N . PRO A 1 92 ? 8.964 -7.204 -9.849 1.00 61.97 92 PRO A N 1
ATOM 721 C CA . PRO A 1 92 ? 8.233 -5.956 -10.095 1.00 61.97 92 PRO A CA 1
ATOM 722 C C . PRO A 1 92 ? 6.730 -6.090 -9.799 1.00 61.97 92 PRO A C 1
ATOM 724 O O . PRO A 1 92 ? 6.078 -5.141 -9.391 1.00 61.97 92 PRO A O 1
ATOM 727 N N . PHE A 1 93 ? 6.179 -7.299 -9.908 1.00 66.38 93 PHE A N 1
ATOM 728 C CA . PHE A 1 93 ? 4.773 -7.588 -9.638 1.00 66.38 93 PHE A CA 1
ATOM 729 C C . PHE A 1 93 ? 4.388 -7.624 -8.154 1.00 66.38 93 PHE A C 1
ATOM 731 O O . PHE A 1 93 ? 3.211 -7.801 -7.867 1.00 66.38 93 PHE A O 1
ATOM 738 N N . SER A 1 94 ? 5.319 -7.466 -7.211 1.00 72.88 94 SER A N 1
ATOM 739 C CA . SER A 1 94 ? 5.028 -7.643 -5.782 1.00 72.88 94 SER A CA 1
ATOM 740 C C . SER A 1 94 ? 4.848 -6.326 -5.014 1.00 72.88 94 SER A C 1
ATOM 742 O O . SER A 1 94 ? 4.749 -6.343 -3.787 1.00 72.88 94 SER A O 1
ATOM 744 N N . HIS A 1 95 ? 4.916 -5.173 -5.685 1.00 82.25 95 HIS A N 1
ATOM 745 C CA . HIS A 1 95 ? 4.987 -3.877 -5.002 1.00 82.25 95 HIS A CA 1
ATOM 746 C C . HIS A 1 95 ? 3.589 -3.290 -4.823 1.00 82.25 95 HIS A C 1
ATOM 748 O O . HIS A 1 95 ? 2.917 -2.982 -5.802 1.00 82.25 95 HIS A O 1
ATOM 754 N N . HIS A 1 96 ? 3.145 -3.083 -3.591 1.00 87.00 96 HIS A N 1
ATOM 755 C CA . HIS A 1 96 ? 1.911 -2.349 -3.335 1.00 87.00 96 HIS A CA 1
ATOM 756 C C . HIS A 1 96 ? 2.191 -0.884 -2.993 1.00 87.00 96 HIS A C 1
ATOM 758 O O . HIS A 1 96 ? 3.252 -0.536 -2.476 1.00 87.00 96 HIS A O 1
ATOM 764 N N . LEU A 1 97 ? 1.203 -0.030 -3.252 1.00 91.62 97 LEU A N 1
ATOM 765 C CA . LEU A 1 97 ? 1.172 1.352 -2.791 1.00 91.62 97 LEU A CA 1
ATOM 766 C C . LEU A 1 97 ? 0.199 1.476 -1.618 1.00 91.62 97 LEU A C 1
ATOM 768 O O . LEU A 1 97 ? -0.992 1.197 -1.770 1.00 91.62 97 LEU A O 1
ATOM 772 N N . ILE A 1 98 ? 0.679 1.956 -0.471 1.00 92.31 98 ILE A N 1
ATOM 773 C CA . ILE A 1 98 ? -0.176 2.260 0.684 1.00 92.31 98 ILE A CA 1
ATOM 774 C C . ILE A 1 98 ? -0.459 3.759 0.738 1.00 92.31 98 ILE A C 1
ATOM 776 O O . ILE A 1 98 ? 0.450 4.577 0.701 1.00 92.31 98 ILE A O 1
ATOM 780 N N . ILE A 1 99 ? -1.719 4.146 0.858 1.00 92.38 99 ILE A N 1
ATOM 781 C CA . ILE A 1 99 ? -2.127 5.539 1.032 1.00 92.38 99 ILE A CA 1
ATOM 782 C C . ILE A 1 99 ? -2.748 5.659 2.417 1.00 92.38 99 ILE A C 1
ATOM 784 O O . ILE A 1 99 ? -3.787 5.061 2.681 1.00 92.38 99 ILE A O 1
ATOM 788 N N . ILE A 1 100 ? -2.100 6.404 3.307 1.00 91.25 100 ILE A N 1
ATOM 789 C CA . ILE A 1 100 ? -2.452 6.478 4.727 1.00 91.25 100 ILE A CA 1
ATOM 790 C C . ILE A 1 100 ? -3.014 7.858 5.038 1.00 91.25 100 ILE A C 1
ATOM 792 O O . ILE A 1 100 ? -2.372 8.876 4.778 1.00 91.25 100 ILE A O 1
ATOM 796 N N . ASN A 1 101 ? -4.199 7.877 5.638 1.00 91.00 101 ASN A N 1
ATOM 797 C CA . ASN A 1 101 ? -4.847 9.077 6.138 1.00 91.00 101 ASN A CA 1
ATOM 798 C C . ASN A 1 101 ? -5.306 8.860 7.586 1.00 91.00 101 ASN A C 1
ATOM 800 O O . ASN A 1 101 ? -6.228 8.081 7.842 1.00 91.00 101 ASN A O 1
ATOM 804 N N . GLY A 1 102 ? -4.670 9.541 8.537 1.00 90.06 102 GLY A N 1
ATOM 805 C CA . GLY A 1 102 ? -4.967 9.371 9.958 1.00 90.06 102 GLY A CA 1
ATOM 806 C C . GLY A 1 102 ? -3.860 9.906 10.854 1.00 90.06 102 GLY A C 1
ATOM 807 O O . GLY A 1 102 ? -3.094 10.772 10.441 1.00 90.06 102 GLY A O 1
ATOM 808 N N . ARG A 1 103 ? -3.797 9.421 12.097 1.00 91.38 103 ARG A N 1
ATOM 809 C CA . ARG A 1 103 ? -2.766 9.822 13.065 1.00 91.38 103 ARG A CA 1
ATOM 810 C C . ARG A 1 103 ? -2.058 8.642 13.719 1.00 91.38 103 ARG A C 1
ATOM 812 O O . ARG A 1 103 ? -2.702 7.641 14.041 1.00 91.38 103 ARG A O 1
ATOM 819 N N . LYS A 1 104 ? -0.767 8.822 14.026 1.00 90.12 104 LYS A N 1
ATOM 820 C CA . LYS A 1 104 ? 0.073 7.880 14.796 1.00 90.12 104 LYS A CA 1
ATOM 821 C C . LYS A 1 104 ? 0.146 6.483 14.181 1.00 90.12 104 LYS A C 1
ATOM 823 O O . LYS A 1 104 ? 0.265 5.484 14.891 1.00 90.12 104 LYS A O 1
ATOM 828 N N . ASN A 1 105 ? 0.013 6.393 12.868 1.00 89.88 105 ASN A N 1
ATOM 829 C CA . ASN A 1 105 ? 0.216 5.152 12.153 1.00 89.88 105 ASN A CA 1
ATOM 830 C C . ASN A 1 105 ? 1.711 4.849 12.069 1.00 89.88 105 ASN A C 1
ATOM 832 O O . ASN A 1 105 ? 2.561 5.742 12.022 1.00 89.88 105 ASN A O 1
ATOM 836 N N . GLU A 1 106 ? 2.015 3.563 12.038 1.00 90.19 106 GLU A N 1
ATOM 837 C CA . GLU A 1 106 ? 3.367 3.051 11.937 1.00 90.19 106 GLU A CA 1
ATOM 838 C C . GLU A 1 106 ? 3.497 2.226 10.660 1.00 90.19 106 GLU A C 1
ATOM 840 O O . GLU A 1 106 ? 2.694 1.323 10.431 1.00 90.19 106 GLU A O 1
ATOM 845 N N . LEU A 1 107 ? 4.521 2.489 9.850 1.00 86.69 107 LEU A N 1
ATOM 846 C CA . LEU A 1 107 ? 4.860 1.656 8.698 1.00 86.69 107 LEU A CA 1
ATOM 847 C C . LEU A 1 107 ? 6.179 0.927 8.939 1.00 86.69 107 LEU A C 1
ATOM 849 O O . LEU A 1 107 ? 7.224 1.542 9.169 1.00 86.69 107 LEU A O 1
ATOM 853 N N . LYS A 1 108 ? 6.114 -0.398 8.836 1.00 85.94 108 LYS A N 1
ATOM 854 C CA . LYS A 1 108 ? 7.248 -1.316 8.885 1.00 85.94 108 LYS A CA 1
ATOM 855 C C . LYS A 1 108 ? 7.473 -1.869 7.497 1.00 85.94 108 LYS A C 1
ATOM 857 O O . LYS A 1 108 ? 6.616 -2.566 6.959 1.00 85.94 108 LYS A O 1
ATOM 862 N N . VAL A 1 109 ? 8.627 -1.544 6.933 1.00 75.75 109 VAL A N 1
ATOM 863 C CA . VAL A 1 109 ? 8.993 -1.974 5.588 1.00 75.75 109 VAL A CA 1
ATOM 864 C C . VAL A 1 109 ? 10.110 -3.000 5.675 1.00 75.75 109 VAL A C 1
ATOM 866 O O . VAL A 1 109 ? 11.137 -2.750 6.305 1.00 75.75 109 VAL A O 1
ATOM 869 N N . ASN A 1 110 ? 9.899 -4.145 5.042 1.00 75.94 110 ASN A N 1
ATOM 870 C CA . ASN A 1 110 ? 10.864 -5.223 4.926 1.00 75.94 110 ASN A CA 1
ATOM 871 C C . ASN A 1 110 ? 11.207 -5.412 3.450 1.00 75.94 110 ASN A C 1
ATOM 873 O O . ASN A 1 110 ? 10.317 -5.551 2.615 1.00 75.94 110 ASN A O 1
ATOM 877 N N . LEU A 1 111 ? 12.493 -5.389 3.121 1.00 73.88 111 LEU A N 1
ATOM 878 C CA . LEU A 1 111 ? 12.971 -5.417 1.745 1.00 73.88 111 LEU A CA 1
ATOM 879 C C . LEU A 1 111 ? 13.802 -6.680 1.517 1.00 73.88 111 LEU A C 1
ATOM 881 O O . LEU A 1 111 ? 14.763 -6.939 2.238 1.00 73.88 111 LEU A O 1
ATOM 885 N N . LYS A 1 112 ? 13.433 -7.464 0.502 1.00 76.00 112 LYS A N 1
ATOM 886 C CA . LYS A 1 112 ? 14.092 -8.723 0.124 1.00 76.00 112 LYS A CA 1
ATOM 887 C C . LYS A 1 112 ? 14.288 -8.817 -1.391 1.00 76.00 112 LYS A C 1
ATOM 889 O O . LYS A 1 112 ? 13.613 -8.132 -2.151 1.00 76.00 112 LYS A O 1
ATOM 894 N N . GLY A 1 113 ? 15.158 -9.727 -1.825 1.00 72.44 113 GLY A N 1
ATOM 895 C CA . GLY A 1 113 ? 15.407 -10.005 -3.247 1.00 72.44 113 GLY A CA 1
ATOM 896 C C . GLY A 1 113 ? 16.424 -9.057 -3.878 1.00 72.44 113 GLY A C 1
ATOM 897 O O . GLY A 1 113 ? 16.874 -8.130 -3.216 1.00 72.44 113 GLY A O 1
ATOM 898 N N . THR A 1 114 ? 16.797 -9.313 -5.138 1.00 72.62 114 THR A N 1
ATOM 899 C CA . THR A 1 114 ? 17.740 -8.482 -5.907 1.00 72.62 114 THR A CA 1
ATOM 900 C C . THR A 1 114 ? 17.102 -7.937 -7.168 1.00 72.62 114 THR A C 1
ATOM 902 O O . THR A 1 114 ? 16.449 -8.686 -7.888 1.00 72.62 114 THR A O 1
ATOM 905 N N . SER A 1 115 ? 17.321 -6.658 -7.466 1.00 72.38 115 SER A N 1
ATOM 906 C CA . SER A 1 115 ? 16.838 -6.099 -8.728 1.00 72.38 115 SER A CA 1
ATOM 907 C C . SER A 1 115 ? 17.734 -6.484 -9.910 1.00 72.38 115 SER A C 1
ATOM 909 O O . SER A 1 115 ? 18.964 -6.474 -9.808 1.00 72.38 115 SER A O 1
ATOM 911 N N . SER A 1 116 ? 17.114 -6.756 -11.061 1.00 71.06 116 SER A N 1
ATOM 912 C CA . SER A 1 116 ? 17.787 -6.947 -12.350 1.00 71.06 116 SER A CA 1
ATOM 913 C C . SER A 1 116 ? 17.987 -5.647 -13.143 1.00 71.06 116 SER A C 1
ATOM 915 O O . SER A 1 116 ? 18.676 -5.664 -14.160 1.00 71.06 116 SER A O 1
ATOM 917 N N . ALA A 1 117 ? 17.382 -4.529 -12.720 1.00 71.94 117 ALA A N 1
ATOM 918 C CA . ALA A 1 117 ? 17.445 -3.235 -13.410 1.00 71.94 117 ALA A CA 1
ATOM 919 C C . ALA A 1 117 ? 17.337 -2.050 -12.428 1.00 71.94 117 ALA A C 1
ATOM 921 O O . ALA A 1 117 ? 16.713 -2.188 -11.382 1.00 71.94 117 ALA A O 1
ATOM 922 N N . PRO A 1 118 ? 17.897 -0.868 -12.733 1.00 73.94 118 PRO A N 1
ATOM 923 C CA . PRO A 1 118 ? 17.692 0.318 -11.907 1.00 73.94 118 PRO A CA 1
ATOM 924 C C . PRO A 1 118 ? 16.236 0.811 -11.950 1.00 73.94 118 PRO A C 1
ATOM 926 O O . PRO A 1 118 ? 15.707 1.022 -13.043 1.00 73.94 118 PRO A O 1
ATOM 929 N N . TYR A 1 119 ? 15.591 1.028 -10.796 1.00 74.88 119 TYR A N 1
ATOM 930 C CA . TYR A 1 119 ? 14.270 1.678 -10.728 1.00 74.88 119 TYR A CA 1
ATOM 931 C C . TYR A 1 119 ? 13.968 2.342 -9.372 1.00 74.88 119 TYR A C 1
ATOM 933 O O . TYR A 1 119 ? 14.580 2.028 -8.354 1.00 74.88 119 TYR A O 1
ATOM 941 N N . ASN A 1 120 ? 12.987 3.251 -9.374 1.00 80.81 120 ASN A N 1
ATOM 942 C CA . ASN A 1 120 ? 12.401 3.859 -8.176 1.00 80.81 120 ASN A CA 1
ATOM 943 C C . ASN A 1 120 ? 11.048 3.206 -7.888 1.00 80.81 120 ASN A C 1
ATOM 945 O O . ASN A 1 120 ? 10.279 2.987 -8.824 1.00 80.81 120 ASN A O 1
ATOM 949 N N . VAL A 1 121 ? 10.701 2.976 -6.623 1.00 82.44 121 VAL A N 1
ATOM 950 C CA . VAL A 1 121 ? 9.384 2.432 -6.229 1.00 82.44 121 VAL A CA 1
ATOM 951 C C . VAL A 1 121 ? 8.807 3.211 -5.056 1.00 82.44 121 VAL A C 1
ATOM 953 O O . VAL A 1 121 ? 9.491 3.403 -4.052 1.00 82.44 121 VAL A O 1
ATOM 956 N N . ALA A 1 122 ? 7.561 3.680 -5.184 1.00 85.69 122 ALA A N 1
ATOM 957 C CA . ALA A 1 122 ? 6.841 4.281 -4.059 1.00 85.69 122 ALA A CA 1
ATOM 958 C C . ALA A 1 122 ? 6.201 3.194 -3.206 1.00 85.69 122 ALA A C 1
ATOM 960 O O . ALA A 1 122 ? 5.622 2.242 -3.724 1.00 85.69 122 ALA A O 1
ATOM 961 N N . THR A 1 123 ? 6.281 3.380 -1.895 1.00 84.56 123 THR A N 1
ATOM 962 C CA . THR A 1 123 ? 5.799 2.412 -0.915 1.00 84.56 123 THR A CA 1
ATOM 963 C C . THR A 1 123 ? 4.599 2.939 -0.154 1.00 84.56 123 THR A C 1
ATOM 965 O O . THR A 1 123 ? 3.625 2.213 0.053 1.00 84.56 123 THR A O 1
ATOM 968 N N . ALA A 1 124 ? 4.638 4.220 0.215 1.00 89.00 124 ALA A N 1
ATOM 969 C CA . ALA A 1 124 ? 3.524 4.866 0.872 1.00 89.00 124 ALA A CA 1
ATOM 970 C C . ALA A 1 124 ? 3.390 6.353 0.531 1.00 89.00 124 ALA A C 1
ATOM 972 O O . ALA A 1 124 ? 4.375 7.053 0.303 1.00 89.00 124 ALA A O 1
ATOM 973 N N . ILE A 1 125 ? 2.151 6.836 0.554 1.00 88.88 125 ILE A N 1
ATOM 974 C CA . ILE A 1 125 ? 1.787 8.254 0.562 1.00 88.88 125 ILE A CA 1
ATOM 975 C C . ILE A 1 125 ? 1.062 8.503 1.874 1.00 88.88 125 ILE A C 1
ATOM 977 O O . ILE A 1 125 ? 0.063 7.846 2.165 1.00 88.88 125 ILE A O 1
ATOM 981 N N . VAL A 1 126 ? 1.573 9.425 2.677 1.00 87.38 126 VAL A N 1
ATOM 982 C CA . VAL A 1 126 ? 1.169 9.556 4.072 1.00 87.38 126 VAL A CA 1
ATOM 983 C C . VAL A 1 126 ? 0.693 10.965 4.362 1.00 87.38 126 VAL A C 1
ATOM 985 O O . VAL A 1 126 ? 1.402 11.941 4.132 1.00 87.38 126 VAL A O 1
ATOM 988 N N . ASN A 1 127 ? -0.504 11.041 4.925 1.00 87.19 127 ASN A N 1
ATOM 989 C CA . ASN A 1 127 ? -1.061 12.222 5.558 1.00 87.19 127 ASN A CA 1
ATOM 990 C C . ASN A 1 127 ? -1.304 11.917 7.031 1.00 87.19 127 ASN A C 1
ATOM 992 O O . ASN A 1 127 ? -2.429 11.663 7.465 1.00 87.19 127 ASN A O 1
ATOM 996 N N . ASP A 1 128 ? -0.203 11.876 7.766 1.00 81.88 128 ASP A N 1
ATOM 997 C CA . ASP A 1 128 ? -0.176 11.615 9.192 1.00 81.88 128 ASP A CA 1
ATOM 998 C C . ASP A 1 128 ? 0.964 12.443 9.802 1.00 81.88 128 ASP A C 1
ATOM 1000 O O . ASP A 1 128 ? 2.137 12.171 9.536 1.00 81.88 128 ASP A O 1
ATOM 1004 N N . PRO A 1 129 ? 0.646 13.493 10.576 1.00 74.44 129 PRO A N 1
ATOM 1005 C CA . PRO A 1 129 ? 1.656 14.382 11.143 1.00 74.44 129 PRO A CA 1
ATOM 1006 C C . PRO A 1 129 ? 2.493 13.713 12.242 1.00 74.44 129 PRO A C 1
ATOM 1008 O O . PRO A 1 129 ? 3.545 14.230 12.604 1.00 74.44 129 PRO A O 1
ATOM 1011 N N . GLU A 1 130 ? 2.029 12.588 12.789 1.00 80.12 130 GLU A N 1
ATOM 1012 C CA . GLU A 1 130 ? 2.690 11.820 13.850 1.00 80.12 130 GLU A CA 1
ATOM 1013 C C . GLU A 1 130 ? 3.165 10.455 13.328 1.00 80.12 130 GLU A C 1
ATOM 1015 O O . GLU A 1 130 ? 3.309 9.504 14.097 1.00 80.12 130 GLU A O 1
ATOM 1020 N N . PHE A 1 131 ? 3.373 10.340 12.015 1.00 80.31 131 PHE A N 1
ATOM 1021 C CA . PHE A 1 131 ? 3.737 9.085 11.379 1.00 80.31 131 PHE A CA 1
ATOM 1022 C C . PHE A 1 131 ? 5.093 8.566 11.848 1.00 80.31 131 PHE A C 1
ATOM 1024 O O . PHE A 1 131 ? 6.087 9.296 11.873 1.00 80.31 131 PHE A O 1
ATOM 1031 N N . ILE A 1 132 ? 5.145 7.272 12.156 1.00 72.38 132 ILE A N 1
ATOM 1032 C CA . ILE A 1 132 ? 6.368 6.601 12.586 1.00 72.38 132 ILE A CA 1
ATOM 1033 C C . ILE A 1 132 ? 6.797 5.613 11.506 1.00 72.38 132 ILE A C 1
ATOM 1035 O O . ILE A 1 132 ? 6.075 4.681 11.159 1.00 72.38 132 ILE A O 1
ATOM 1039 N N . THR A 1 133 ? 8.021 5.764 11.012 1.00 68.62 133 THR A N 1
ATOM 1040 C CA . THR A 1 133 ? 8.656 4.746 10.171 1.00 68.62 133 THR A CA 1
ATOM 1041 C C . THR A 1 133 ? 9.710 4.010 10.975 1.00 68.62 133 THR A C 1
ATOM 1043 O O . THR A 1 133 ? 10.772 4.568 11.256 1.00 68.62 133 THR A O 1
ATOM 1046 N N . LEU A 1 134 ? 9.449 2.749 11.320 1.00 60.00 134 LEU A N 1
ATOM 1047 C CA . LEU A 1 134 ? 10.489 1.856 11.821 1.00 60.00 134 LEU A CA 1
ATOM 1048 C C . LEU A 1 134 ? 11.066 1.084 10.642 1.00 60.00 134 LEU A C 1
ATOM 1050 O O . LEU A 1 134 ? 10.574 0.028 10.245 1.00 60.00 134 LEU A O 1
ATOM 1054 N N . ASN A 1 135 ? 12.131 1.633 10.072 1.00 54.59 135 ASN A N 1
ATOM 1055 C CA . ASN A 1 135 ? 12.940 0.916 9.108 1.00 54.59 135 ASN A CA 1
ATOM 1056 C C . ASN A 1 135 ? 13.845 -0.050 9.877 1.00 54.59 135 ASN A C 1
ATOM 1058 O O . ASN A 1 135 ? 14.828 0.365 10.488 1.00 54.59 135 ASN A O 1
ATOM 1062 N N . GLN A 1 136 ? 13.478 -1.329 9.913 1.00 45.91 136 GLN A N 1
ATOM 1063 C CA . GLN A 1 136 ? 14.212 -2.300 10.720 1.00 45.91 136 GLN A CA 1
ATOM 1064 C C . GLN A 1 136 ? 15.550 -2.722 10.086 1.00 45.91 136 GLN A C 1
ATOM 1066 O O . GLN A 1 136 ? 16.293 -3.453 10.740 1.00 45.91 136 G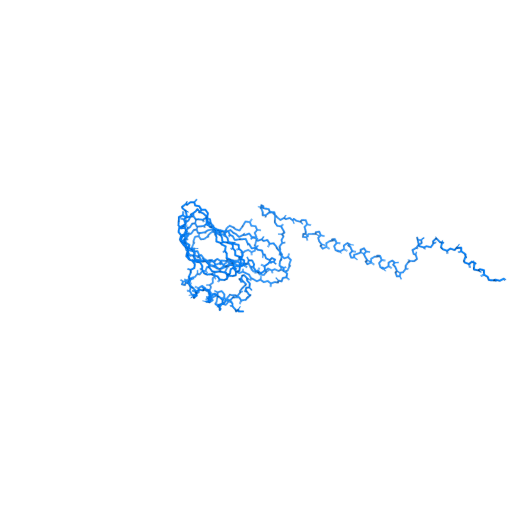LN A O 1
ATOM 1071 N N . SER A 1 137 ? 15.909 -2.292 8.857 1.00 45.34 137 SER A N 1
ATOM 1072 C CA . SER A 1 137 ? 17.135 -2.819 8.212 1.00 45.34 137 SER A CA 1
ATOM 1073 C C . SER A 1 137 ? 17.811 -2.011 7.083 1.00 45.34 137 SER A C 1
ATOM 1075 O O . SER A 1 137 ? 18.807 -2.505 6.561 1.00 45.34 137 SER A O 1
ATOM 1077 N N . VAL A 1 138 ? 17.358 -0.820 6.654 1.00 45.06 138 VAL A N 1
ATOM 1078 C CA . VAL A 1 138 ? 17.932 -0.174 5.439 1.00 45.06 138 VAL A CA 1
ATOM 1079 C C . VAL A 1 138 ? 18.348 1.286 5.653 1.00 45.06 138 VAL A C 1
ATOM 1081 O O . VAL A 1 138 ? 17.534 2.141 5.970 1.00 45.06 138 VAL A O 1
ATOM 1084 N N . THR A 1 139 ? 19.610 1.614 5.389 1.00 42.59 139 THR A N 1
ATOM 1085 C CA . THR A 1 139 ? 20.189 2.970 5.489 1.00 42.59 139 THR A CA 1
ATOM 1086 C C . THR A 1 139 ? 19.792 3.941 4.358 1.00 42.59 139 THR A C 1
ATOM 1088 O O . THR A 1 139 ? 20.139 5.114 4.436 1.00 42.59 139 THR A O 1
ATOM 1091 N N . ASN A 1 140 ? 19.027 3.499 3.349 1.00 45.25 140 ASN A N 1
ATOM 1092 C CA . ASN A 1 140 ? 18.684 4.265 2.134 1.00 45.25 140 ASN A CA 1
ATOM 1093 C C . ASN A 1 140 ? 17.168 4.476 1.940 1.00 45.25 140 ASN A C 1
ATOM 1095 O O . ASN A 1 140 ? 16.651 4.397 0.827 1.00 45.25 140 ASN A O 1
ATOM 1099 N N . PHE A 1 141 ? 16.423 4.701 3.019 1.00 49.44 141 PHE A N 1
ATOM 1100 C CA . PHE A 1 141 ? 15.020 5.098 2.914 1.00 49.44 141 PHE A CA 1
ATOM 1101 C C . PHE A 1 141 ? 14.946 6.619 2.820 1.00 49.44 141 PHE A C 1
ATOM 1103 O O . PHE A 1 141 ? 15.284 7.322 3.773 1.00 49.44 141 PHE A O 1
ATOM 1110 N N . SER A 1 142 ? 14.566 7.130 1.650 1.00 54.88 142 SER A N 1
ATOM 1111 C CA . SER A 1 142 ? 14.427 8.565 1.424 1.00 54.88 142 SER A CA 1
ATOM 1112 C C . SER A 1 142 ? 12.960 8.963 1.484 1.00 54.88 142 SER A C 1
ATOM 1114 O O . SER A 1 142 ? 12.079 8.277 0.970 1.00 54.88 142 SER A O 1
ATOM 1116 N N . PHE A 1 143 ? 12.704 10.098 2.118 1.00 57.91 143 PHE A N 1
ATOM 1117 C CA . PHE A 1 143 ? 11.399 10.737 2.122 1.00 57.91 143 PHE A CA 1
ATOM 1118 C C . PHE A 1 143 ? 11.456 11.956 1.209 1.00 57.91 143 PHE A C 1
ATOM 1120 O O . PHE A 1 143 ? 12.425 12.717 1.220 1.00 57.91 143 PHE A O 1
ATOM 1127 N N . LEU A 1 144 ? 10.410 12.138 0.411 1.00 55.81 144 LEU A N 1
ATOM 1128 C CA . LEU A 1 144 ? 10.158 13.394 -0.277 1.00 55.81 144 LEU A CA 1
ATOM 1129 C C . LEU A 1 144 ? 8.969 14.060 0.408 1.00 55.81 144 LEU A C 1
ATOM 1131 O O . LEU A 1 144 ? 7.850 13.549 0.374 1.00 55.81 144 LEU A O 1
ATOM 1135 N N . THR A 1 145 ? 9.214 15.213 1.023 1.00 52.09 145 THR A N 1
ATOM 1136 C CA . THR A 1 145 ? 8.162 16.180 1.333 1.00 52.09 145 THR A CA 1
ATOM 1137 C C . THR A 1 145 ? 7.852 16.915 0.031 1.00 52.09 145 THR A C 1
ATOM 1139 O O . THR A 1 145 ? 8.702 17.616 -0.522 1.00 52.09 145 THR A O 1
ATOM 1142 N N . THR A 1 146 ? 6.687 16.675 -0.572 1.00 55.00 146 THR A N 1
ATOM 1143 C CA . THR A 1 146 ? 6.459 17.171 -1.937 1.00 55.00 146 THR A CA 1
ATOM 1144 C C . THR A 1 146 ? 5.964 18.610 -1.988 1.00 55.00 146 THR A C 1
ATOM 1146 O O . THR A 1 146 ? 4.810 18.885 -1.690 1.00 55.00 146 THR A O 1
ATOM 1149 N N . TYR A 1 147 ? 6.824 19.470 -2.544 1.00 48.03 147 TYR A N 1
ATOM 1150 C CA . TYR A 1 147 ? 6.466 20.605 -3.410 1.00 48.03 147 TYR A CA 1
ATOM 1151 C C . TYR A 1 147 ? 6.701 20.289 -4.910 1.00 48.03 147 TYR A C 1
ATOM 1153 O O . TYR A 1 147 ? 6.660 21.190 -5.745 1.00 48.03 147 TYR A O 1
ATOM 1161 N N . ASN A 1 148 ? 6.972 19.027 -5.289 1.00 52.75 148 ASN A N 1
ATOM 1162 C CA . ASN A 1 148 ? 7.361 18.663 -6.660 1.00 52.75 148 ASN A CA 1
ATOM 1163 C C . ASN A 1 148 ? 6.214 17.977 -7.429 1.00 52.75 148 ASN A C 1
ATOM 1165 O O . ASN A 1 148 ? 5.726 16.924 -7.023 1.00 52.75 148 ASN A O 1
ATOM 1169 N N . SER A 1 149 ? 5.783 18.576 -8.542 1.00 58.31 149 SER A N 1
ATOM 1170 C CA . SER A 1 149 ? 4.580 18.202 -9.311 1.00 58.31 149 SER A CA 1
ATOM 1171 C C . SER A 1 149 ? 4.776 17.054 -10.317 1.00 58.31 149 SER A C 1
ATOM 1173 O O . SER A 1 149 ? 3.876 16.766 -11.109 1.00 58.31 149 SER A O 1
ATOM 1175 N N . SER A 1 150 ? 5.940 16.395 -10.312 1.00 71.06 150 SER A N 1
ATOM 1176 C CA . SER A 1 150 ? 6.350 15.439 -11.350 1.00 71.06 150 SER A CA 1
ATOM 1177 C C . SER A 1 150 ? 7.033 14.172 -10.825 1.00 71.06 150 SER A C 1
ATOM 1179 O O . SER A 1 150 ? 7.748 13.515 -11.581 1.00 71.06 150 SER A O 1
ATOM 1181 N N . PHE A 1 151 ? 6.846 13.802 -9.552 1.00 82.75 151 PHE A N 1
ATOM 1182 C CA . PHE A 1 151 ? 7.497 12.600 -9.018 1.00 82.75 151 PHE A CA 1
ATOM 1183 C C . PHE A 1 151 ? 6.986 11.331 -9.725 1.00 82.75 151 PHE A C 1
ATOM 1185 O O . PHE A 1 151 ? 5.781 11.067 -9.747 1.00 82.75 151 PHE A O 1
ATOM 1192 N N . ILE A 1 152 ? 7.908 10.561 -10.314 1.00 84.69 152 ILE A N 1
ATOM 1193 C CA . ILE A 1 152 ? 7.628 9.360 -11.111 1.00 84.69 152 ILE A CA 1
ATOM 1194 C C . ILE A 1 152 ? 8.336 8.148 -10.497 1.00 84.69 152 ILE A C 1
ATOM 1196 O O . ILE A 1 152 ? 9.545 8.188 -10.258 1.00 84.69 152 ILE A O 1
ATOM 1200 N N . CYS A 1 153 ? 7.603 7.053 -10.296 1.00 86.69 153 CYS A N 1
ATOM 1201 C CA . CYS A 1 153 ? 8.149 5.783 -9.811 1.00 86.69 153 CYS A CA 1
ATOM 1202 C C . CYS A 1 153 ? 7.273 4.584 -10.215 1.00 86.69 153 CYS A C 1
ATOM 1204 O O . CYS A 1 153 ? 6.226 4.741 -10.839 1.00 86.69 153 CYS A O 1
ATOM 1206 N N . ASN A 1 154 ? 7.708 3.373 -9.882 1.00 85.94 154 ASN A N 1
ATOM 1207 C CA . ASN A 1 154 ? 6.960 2.145 -10.127 1.00 85.94 154 ASN A CA 1
ATOM 1208 C C . ASN A 1 154 ? 5.990 1.843 -8.973 1.00 85.94 154 ASN A C 1
ATOM 1210 O O . ASN A 1 154 ? 6.278 2.166 -7.817 1.00 85.94 154 ASN A O 1
ATOM 1214 N N . ILE A 1 155 ? 4.863 1.205 -9.303 1.00 85.44 155 ILE A N 1
ATOM 1215 C CA . ILE A 1 155 ? 3.858 0.665 -8.376 1.00 85.44 155 ILE A CA 1
ATOM 1216 C C . ILE A 1 155 ? 3.351 -0.654 -8.960 1.00 85.44 155 ILE A C 1
ATOM 1218 O O . ILE A 1 155 ? 2.748 -0.661 -10.033 1.00 85.44 155 ILE A O 1
ATOM 1222 N N . GLY A 1 156 ? 3.549 -1.763 -8.254 1.00 83.12 156 GLY A N 1
ATOM 1223 C CA . GLY A 1 156 ? 3.180 -3.106 -8.708 1.00 83.12 156 GLY A CA 1
ATOM 1224 C C . GLY A 1 156 ? 3.615 -3.367 -10.155 1.00 83.12 156 GLY A C 1
ATOM 1225 O O . GLY A 1 156 ? 4.726 -2.995 -10.530 1.00 83.12 156 GLY A O 1
ATOM 1226 N N . PRO A 1 157 ? 2.745 -3.927 -11.019 1.00 80.44 157 PRO A N 1
ATOM 1227 C CA . PRO A 1 157 ? 3.087 -4.173 -12.422 1.00 80.44 157 PRO A CA 1
ATOM 1228 C C . PRO A 1 157 ? 3.336 -2.902 -13.251 1.00 80.44 157 PRO A C 1
ATOM 1230 O O . PRO A 1 157 ? 3.694 -3.009 -14.425 1.00 80.44 157 PRO A O 1
ATOM 1233 N N . PHE A 1 158 ? 3.082 -1.710 -12.708 1.00 87.31 158 PHE A N 1
ATOM 1234 C CA . PHE A 1 158 ? 3.084 -0.473 -13.472 1.00 87.31 158 PHE A CA 1
ATOM 1235 C C . PHE A 1 158 ? 4.380 0.300 -13.290 1.00 87.31 158 PHE A C 1
ATOM 1237 O O . PHE A 1 158 ? 4.785 0.657 -12.183 1.00 87.31 158 PHE A O 1
ATOM 1244 N N . ASN A 1 159 ? 4.993 0.620 -14.423 1.00 87.00 159 ASN A N 1
ATOM 1245 C CA . ASN A 1 159 ? 6.216 1.400 -14.475 1.00 87.00 159 ASN A CA 1
ATOM 1246 C C . ASN A 1 159 ? 5.909 2.879 -14.705 1.00 87.00 159 ASN A C 1
ATOM 1248 O O . ASN A 1 159 ? 4.954 3.213 -15.406 1.00 87.00 159 ASN A O 1
ATOM 1252 N N . GLN A 1 160 ? 6.773 3.750 -14.182 1.00 87.00 160 GLN A N 1
ATOM 1253 C CA . GLN A 1 160 ? 6.749 5.192 -14.463 1.00 87.00 160 GLN A CA 1
ATOM 1254 C C . GLN A 1 160 ? 5.397 5.874 -14.164 1.00 87.00 160 GLN A C 1
ATOM 1256 O O . GLN A 1 160 ? 4.921 6.727 -14.916 1.00 87.00 160 GLN A O 1
ATOM 1261 N N . VAL A 1 161 ? 4.780 5.528 -13.038 1.00 88.19 161 VAL A N 1
ATOM 1262 C CA . VAL A 1 161 ? 3.559 6.164 -12.542 1.00 88.19 161 VAL A CA 1
ATOM 1263 C C . VAL A 1 161 ? 3.884 7.548 -11.981 1.00 88.19 161 VAL A C 1
ATOM 1265 O O . VAL A 1 161 ? 4.777 7.699 -11.150 1.00 88.19 161 VAL A O 1
ATOM 1268 N N . ASN A 1 162 ? 3.137 8.569 -12.407 1.00 88.88 162 ASN A N 1
ATOM 1269 C CA . ASN A 1 162 ? 3.237 9.922 -11.863 1.00 88.88 162 ASN A CA 1
ATOM 1270 C C . ASN A 1 162 ? 2.422 10.024 -10.559 1.00 88.88 162 ASN A C 1
ATOM 1272 O O . ASN A 1 162 ? 1.190 10.113 -10.557 1.00 88.88 162 ASN A O 1
ATOM 1276 N N . ILE A 1 163 ? 3.126 10.023 -9.433 1.00 85.56 163 ILE A N 1
ATOM 1277 C CA . ILE A 1 163 ? 2.525 10.002 -8.098 1.00 85.56 163 ILE A CA 1
ATOM 1278 C C . ILE A 1 163 ? 1.789 11.305 -7.782 1.00 85.56 163 ILE A C 1
ATOM 1280 O O . ILE A 1 163 ? 0.783 11.287 -7.072 1.00 85.56 163 ILE A O 1
ATOM 1284 N N . SER A 1 164 ? 2.204 12.422 -8.382 1.00 80.62 164 SER A N 1
ATOM 1285 C CA . SER A 1 164 ? 1.541 13.721 -8.224 1.00 80.62 164 SER A CA 1
ATOM 1286 C C . SER A 1 164 ? 0.099 13.745 -8.732 1.00 80.62 164 SER A C 1
ATOM 1288 O O . SER A 1 164 ? -0.733 14.495 -8.214 1.00 80.62 164 SER A O 1
ATOM 1290 N N . LYS A 1 165 ? -0.241 12.875 -9.688 1.00 82.88 165 LYS A N 1
ATOM 1291 C CA . LYS A 1 165 ? -1.625 12.699 -10.155 1.00 82.88 165 LYS A CA 1
ATOM 1292 C C . LYS A 1 165 ? -2.501 11.902 -9.191 1.00 82.88 165 LYS A C 1
ATOM 1294 O O . LYS A 1 165 ? -3.714 11.983 -9.297 1.00 82.88 165 LYS A O 1
ATOM 1299 N N . LEU A 1 166 ? -1.908 11.129 -8.280 1.00 80.75 166 LEU A N 1
ATOM 1300 C CA . LEU A 1 166 ? -2.663 10.301 -7.345 1.00 80.75 166 LEU A CA 1
ATOM 1301 C C . LEU A 1 166 ? -3.126 11.110 -6.144 1.00 80.75 166 LEU A C 1
ATOM 1303 O O . LEU A 1 166 ? -4.320 11.220 -5.903 1.00 80.75 166 LEU A O 1
ATOM 1307 N N . TYR A 1 167 ? -2.203 11.701 -5.386 1.00 71.88 167 TYR A N 1
ATOM 1308 C CA . TYR A 1 167 ? -2.559 12.319 -4.104 1.00 71.88 167 TYR A CA 1
ATOM 1309 C C . TYR A 1 167 ? -3.411 13.590 -4.243 1.00 71.88 167 TYR A C 1
ATOM 1311 O O . TYR A 1 167 ? -4.183 13.903 -3.336 1.00 71.88 167 TYR A O 1
ATOM 1319 N N . SER A 1 168 ? -3.326 14.290 -5.381 1.00 63.41 168 SER A N 1
ATOM 1320 C CA . SER A 1 168 ? -4.183 15.443 -5.689 1.00 63.41 168 SER A CA 1
ATOM 1321 C C . SER A 1 168 ? -5.666 15.059 -5.760 1.00 63.41 168 SER A C 1
ATOM 1323 O O . SER A 1 168 ? -6.521 15.823 -5.318 1.00 63.41 168 SER A O 1
ATOM 1325 N N . SER A 1 169 ? -5.976 13.841 -6.209 1.00 63.41 169 SER A N 1
ATOM 1326 C CA . SER A 1 169 ? -7.339 13.299 -6.247 1.00 63.41 169 SER A CA 1
ATOM 1327 C C . SER A 1 169 ? -7.890 12.889 -4.875 1.00 63.41 169 SER A C 1
ATOM 1329 O O . SER A 1 169 ? -9.087 12.638 -4.762 1.00 63.41 169 SER A O 1
ATOM 1331 N N . TYR A 1 170 ? -7.056 12.838 -3.830 1.00 63.97 170 TYR A N 1
ATOM 1332 C CA . TYR A 1 170 ? -7.444 12.373 -2.488 1.00 63.97 170 TYR A CA 1
ATOM 1333 C C . TYR A 1 170 ? -7.481 13.484 -1.427 1.00 63.97 170 TYR A C 1
ATOM 1335 O O . TYR A 1 170 ? -7.655 13.194 -0.246 1.00 63.97 170 TYR A O 1
ATOM 1343 N N . GLY A 1 171 ? -7.361 14.756 -1.828 1.00 63.25 171 GLY A N 1
ATOM 1344 C CA . GLY A 1 171 ? -7.516 15.900 -0.920 1.00 63.25 171 GLY A CA 1
ATOM 1345 C C . GLY A 1 171 ? -6.341 16.121 0.039 1.00 63.25 171 GLY A C 1
ATOM 1346 O O . GLY A 1 171 ? -6.500 16.782 1.065 1.00 63.25 171 GLY A O 1
ATOM 1347 N N . PHE A 1 172 ? -5.164 15.577 -0.276 1.00 68.19 172 PHE A N 1
ATOM 1348 C CA . PHE A 1 172 ? -3.952 15.815 0.500 1.00 68.19 172 PHE A CA 1
ATOM 1349 C C . PHE A 1 172 ? -3.346 17.170 0.137 1.00 68.19 172 PHE A C 1
ATOM 1351 O O . PHE A 1 172 ? -2.961 17.387 -1.011 1.00 68.19 172 PHE A O 1
ATOM 1358 N N . TYR A 1 173 ? -3.245 18.072 1.115 1.00 60.72 173 TYR A N 1
ATOM 1359 C CA . TYR A 1 173 ? -2.605 19.373 0.908 1.00 60.72 173 TYR A CA 1
ATOM 1360 C C . TYR A 1 173 ? -1.073 19.260 0.866 1.00 60.72 173 TYR A C 1
ATOM 1362 O O . TYR A 1 173 ? -0.458 19.914 0.032 1.00 60.72 173 TYR A O 1
ATOM 1370 N N . GLU A 1 174 ? -0.466 18.397 1.693 1.00 71.56 174 GLU A N 1
ATOM 1371 C CA . GLU A 1 174 ? 0.996 18.206 1.762 1.00 71.56 174 GLU A CA 1
ATOM 1372 C C . GLU A 1 174 ? 1.363 16.773 2.216 1.00 71.56 174 GLU A C 1
ATOM 1374 O O . GLU A 1 174 ? 1.768 16.565 3.361 1.00 71.56 174 GLU A O 1
ATOM 1379 N N . PRO A 1 175 ? 1.192 15.741 1.370 1.00 77.25 175 PRO A N 1
ATOM 1380 C CA . PRO A 1 175 ? 1.536 14.380 1.764 1.00 77.25 175 PRO A CA 1
ATOM 1381 C C . PRO A 1 175 ? 3.056 14.164 1.795 1.00 77.25 175 PRO A C 1
ATOM 1383 O O . PRO A 1 175 ? 3.809 14.752 1.013 1.00 77.25 175 PRO A O 1
ATOM 1386 N N . ILE A 1 176 ? 3.501 13.249 2.656 1.00 80.69 176 ILE A N 1
ATOM 1387 C CA . ILE A 1 176 ? 4.869 12.724 2.659 1.00 80.69 176 ILE A CA 1
ATOM 1388 C C . ILE A 1 176 ? 4.896 11.464 1.798 1.00 80.69 176 ILE A C 1
ATOM 1390 O O . ILE A 1 176 ? 4.109 10.539 2.014 1.00 80.69 176 ILE A O 1
ATOM 1394 N N . ILE A 1 177 ? 5.801 11.420 0.821 1.00 81.44 177 ILE A N 1
ATOM 1395 C CA . ILE A 1 177 ? 5.984 10.254 -0.043 1.00 81.44 177 ILE A CA 1
ATOM 1396 C C . ILE A 1 177 ? 7.188 9.459 0.446 1.00 81.44 177 ILE A C 1
ATOM 1398 O O . ILE A 1 177 ? 8.312 9.967 0.520 1.00 81.44 177 ILE A O 1
ATOM 1402 N N . TYR A 1 178 ? 6.939 8.188 0.725 1.00 80.94 178 TYR A N 1
ATOM 1403 C CA . TYR A 1 178 ? 7.940 7.196 1.068 1.00 80.94 178 TYR A CA 1
ATOM 1404 C C . TYR A 1 178 ? 8.235 6.328 -0.144 1.00 80.94 178 TYR A C 1
ATOM 1406 O O . TYR A 1 178 ? 7.326 5.782 -0.776 1.00 80.94 178 TYR A O 1
ATOM 1414 N N . TYR A 1 179 ? 9.514 6.227 -0.489 1.00 77.06 179 TYR A N 1
ATOM 1415 C CA . TYR A 1 179 ? 9.954 5.507 -1.672 1.00 77.06 179 TYR A CA 1
ATOM 1416 C C . TYR A 1 179 ? 11.388 5.008 -1.502 1.00 77.06 179 TYR A C 1
ATOM 1418 O O . TYR A 1 179 ? 12.156 5.511 -0.679 1.00 77.06 179 TYR A O 1
ATOM 1426 N N . TYR A 1 180 ? 11.745 4.018 -2.311 1.00 76.19 180 TYR A N 1
ATOM 1427 C CA . TYR A 1 180 ? 13.124 3.583 -2.469 1.00 76.19 180 TYR A CA 1
ATOM 1428 C C . TYR A 1 180 ? 13.708 4.222 -3.734 1.00 76.19 180 TYR A C 1
ATOM 1430 O O . TYR A 1 180 ? 13.223 3.912 -4.831 1.00 76.19 180 TYR A O 1
ATOM 1438 N N . PRO A 1 181 ? 14.698 5.127 -3.601 1.00 70.75 181 PRO A N 1
ATOM 1439 C CA . PRO A 1 181 ? 15.421 5.670 -4.741 1.00 70.75 181 PRO A CA 1
ATOM 1440 C C . PRO A 1 181 ? 16.442 4.662 -5.277 1.00 70.75 181 PRO A C 1
ATOM 1442 O O . PRO A 1 181 ? 17.048 3.915 -4.509 1.00 70.75 181 PRO A O 1
ATOM 1445 N N . ASP A 1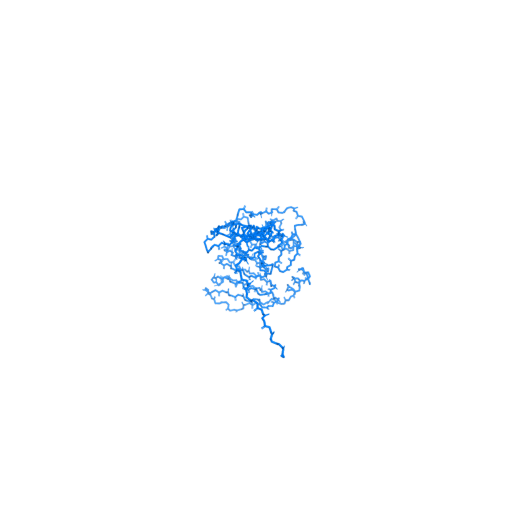 182 ? 16.668 4.704 -6.588 1.00 65.06 182 ASP A N 1
ATOM 1446 C CA . ASP A 1 182 ? 17.819 4.134 -7.286 1.00 65.06 182 ASP A CA 1
ATOM 1447 C C . ASP A 1 182 ? 18.144 2.683 -6.885 1.00 65.06 182 ASP A C 1
ATOM 1449 O O . ASP A 1 182 ? 19.303 2.339 -6.623 1.00 65.06 182 ASP A O 1
ATOM 1453 N N . ILE A 1 183 ? 17.129 1.806 -6.845 1.00 70.38 183 ILE A N 1
ATOM 1454 C CA . ILE A 1 183 ? 17.328 0.368 -6.611 1.00 70.38 183 ILE A CA 1
ATOM 1455 C C . ILE A 1 183 ? 18.180 -0.172 -7.755 1.00 70.38 183 ILE A C 1
ATOM 1457 O O . ILE A 1 183 ? 17.662 -0.451 -8.827 1.00 70.38 183 ILE A O 1
ATOM 1461 N N . SER A 1 184 ? 19.485 -0.303 -7.542 1.00 61.66 184 SER A N 1
ATOM 1462 C CA . SER A 1 184 ? 20.454 -0.697 -8.566 1.00 61.66 184 SER A CA 1
ATOM 1463 C C . SER A 1 184 ? 20.503 -2.212 -8.782 1.00 61.66 184 SER A C 1
ATOM 1465 O O . SER A 1 184 ? 20.032 -3.008 -7.966 1.00 61.66 184 SER A O 1
ATOM 1467 N N . VAL A 1 185 ? 21.084 -2.622 -9.912 1.00 56.44 185 VAL A N 1
ATOM 1468 C CA . VAL A 1 185 ? 21.264 -4.041 -10.249 1.00 56.44 185 VAL A CA 1
ATOM 1469 C C . VAL A 1 185 ? 22.113 -4.725 -9.177 1.00 56.44 185 VAL A C 1
ATOM 1471 O O . VAL A 1 185 ? 23.204 -4.257 -8.859 1.00 56.44 185 VAL A O 1
ATOM 1474 N N . GLY A 1 186 ? 21.622 -5.835 -8.625 1.00 53.44 186 GLY A N 1
ATOM 1475 C CA . GLY A 1 186 ? 22.315 -6.581 -7.568 1.00 53.44 186 GLY A CA 1
ATOM 1476 C C . GLY A 1 186 ? 22.166 -5.994 -6.159 1.00 53.44 186 GLY A C 1
ATOM 1477 O O . GLY A 1 186 ? 22.731 -6.543 -5.214 1.00 53.44 186 GLY A O 1
ATOM 1478 N N . TYR A 1 187 ? 21.388 -4.920 -5.986 1.00 49.38 187 TYR A N 1
ATOM 1479 C CA . TYR A 1 187 ? 20.979 -4.454 -4.663 1.00 49.38 187 TYR A CA 1
ATOM 1480 C C . TYR A 1 187 ? 20.004 -5.465 -4.066 1.00 49.38 187 TYR A C 1
ATOM 1482 O O . TYR A 1 187 ? 19.013 -5.771 -4.720 1.00 49.38 187 TYR A O 1
ATOM 1490 N N . GLY A 1 188 ? 20.299 -6.004 -2.878 1.00 52.28 188 GLY A N 1
ATOM 1491 C CA . GLY A 1 188 ? 19.524 -7.090 -2.278 1.00 52.28 188 GLY A CA 1
ATOM 1492 C C . GLY A 1 188 ? 20.372 -8.129 -1.561 1.00 52.28 188 GLY A C 1
ATOM 1493 O O . GLY A 1 188 ? 20.579 -9.227 -2.073 1.00 52.28 188 GLY A O 1
ATOM 1494 N N . ALA A 1 189 ? 20.896 -7.815 -0.377 1.00 46.22 189 ALA A N 1
ATOM 1495 C CA . ALA A 1 189 ? 21.477 -8.874 0.439 1.00 46.22 189 ALA A CA 1
ATOM 1496 C C . ALA A 1 189 ? 20.342 -9.796 0.924 1.00 46.22 189 ALA A C 1
ATOM 1498 O O . ALA A 1 189 ? 19.328 -9.282 1.401 1.00 46.22 189 ALA A O 1
ATOM 1499 N N . PRO A 1 190 ? 20.467 -11.132 0.836 1.00 44.69 190 PRO A N 1
ATOM 1500 C CA . PRO A 1 190 ? 19.537 -12.005 1.531 1.00 44.69 190 PRO A CA 1
ATOM 1501 C C . PRO A 1 190 ? 19.647 -11.708 3.032 1.00 44.69 190 PRO A C 1
ATOM 1503 O O . PRO A 1 190 ? 20.726 -11.811 3.620 1.00 44.69 190 PRO A O 1
ATOM 1506 N N . LEU A 1 191 ? 18.540 -11.262 3.620 1.00 46.16 191 LEU A N 1
ATOM 1507 C CA . LEU A 1 191 ? 18.413 -11.026 5.053 1.00 46.16 191 LEU A CA 1
ATOM 1508 C C . LEU A 1 191 ? 17.850 -12.290 5.710 1.00 46.16 191 LEU A C 1
ATOM 1510 O O . LEU A 1 191 ? 17.012 -12.982 5.123 1.00 46.16 191 LEU A O 1
ATOM 1514 N N . ASP A 1 192 ? 18.313 -12.611 6.915 1.00 39.25 192 ASP A N 1
ATOM 1515 C CA . ASP A 1 192 ? 17.651 -13.625 7.736 1.00 39.25 192 ASP A CA 1
ATOM 1516 C C . ASP A 1 192 ? 16.321 -13.093 8.313 1.00 39.25 192 ASP A C 1
ATOM 1518 O O . ASP A 1 192 ? 15.968 -11.922 8.162 1.00 39.25 192 ASP A O 1
ATOM 1522 N N . LYS A 1 193 ? 15.554 -13.959 8.990 1.00 35.72 193 LYS A N 1
ATOM 1523 C CA . LYS A 1 193 ? 14.257 -13.597 9.601 1.00 35.72 193 LYS A CA 1
ATOM 1524 C C . LYS A 1 193 ? 14.360 -12.524 10.700 1.00 35.72 193 LYS A C 1
ATOM 1526 O O . LYS A 1 193 ? 13.328 -12.087 11.200 1.00 35.72 193 LYS A O 1
ATOM 1531 N N . GLU A 1 194 ? 15.571 -12.121 11.082 1.00 37.59 194 GLU A N 1
ATOM 1532 C CA . GLU A 1 194 ? 15.860 -11.087 12.077 1.00 37.59 194 GLU A CA 1
ATOM 1533 C C . GLU A 1 194 ? 16.427 -9.802 11.442 1.00 37.59 194 GLU A C 1
ATOM 1535 O O . GLU A 1 194 ? 16.835 -8.893 12.163 1.00 37.59 194 GLU A O 1
ATOM 1540 N N . GLY A 1 195 ? 16.457 -9.703 10.106 1.00 36.22 195 GLY A N 1
ATOM 1541 C CA . GLY A 1 195 ? 16.937 -8.517 9.394 1.00 36.22 195 GLY A CA 1
ATOM 1542 C C . GLY A 1 195 ? 18.463 -8.379 9.356 1.00 36.22 195 GLY A C 1
ATOM 1543 O O . GLY A 1 195 ? 18.970 -7.291 9.079 1.00 36.22 195 GLY A O 1
ATOM 1544 N N . LYS A 1 196 ? 19.224 -9.450 9.629 1.00 40.88 196 LYS A N 1
ATOM 1545 C CA . LYS A 1 196 ? 20.694 -9.435 9.549 1.00 40.88 196 LYS A CA 1
ATOM 1546 C C . LYS A 1 196 ? 21.174 -9.803 8.147 1.00 40.88 196 LYS A C 1
ATOM 1548 O O . LYS A 1 196 ? 20.665 -10.723 7.510 1.00 40.88 196 LYS A O 1
ATOM 1553 N N . ILE A 1 197 ? 22.207 -9.096 7.688 1.00 43.91 197 ILE A N 1
ATOM 1554 C CA . ILE A 1 197 ? 22.853 -9.303 6.385 1.00 43.91 197 ILE A CA 1
ATOM 1555 C C . ILE A 1 197 ? 23.585 -10.650 6.365 1.00 43.91 197 ILE A C 1
ATOM 1557 O O . ILE A 1 197 ? 24.547 -10.848 7.110 1.00 43.91 197 ILE A O 1
ATOM 1561 N N . ILE A 1 198 ? 23.207 -11.552 5.452 1.00 46.88 198 ILE A N 1
ATOM 1562 C CA . ILE A 1 198 ? 23.989 -12.760 5.159 1.00 46.88 198 ILE A CA 1
ATOM 1563 C C . ILE A 1 198 ? 25.180 -12.353 4.276 1.00 46.88 198 ILE A C 1
ATOM 1565 O O . ILE A 1 198 ? 25.119 -12.347 3.047 1.00 46.88 198 ILE A O 1
ATOM 1569 N N . LEU A 1 199 ? 26.292 -11.997 4.924 1.00 40.38 199 LEU A N 1
ATOM 1570 C CA . LEU A 1 199 ? 27.522 -11.490 4.292 1.00 40.38 199 LEU A CA 1
ATOM 1571 C C . LEU A 1 199 ? 28.171 -12.463 3.279 1.00 40.38 199 LEU A C 1
ATOM 1573 O O . LEU A 1 199 ? 29.010 -12.054 2.478 1.00 40.38 199 LEU A O 1
ATOM 1577 N N . GLY A 1 200 ? 27.805 -13.750 3.306 1.00 37.91 200 GLY A N 1
ATOM 1578 C CA . GLY A 1 200 ? 28.488 -14.811 2.555 1.00 37.91 200 GLY A CA 1
ATOM 1579 C C . GLY A 1 200 ? 28.356 -14.734 1.029 1.00 37.91 200 GLY A C 1
ATOM 1580 O O . GLY A 1 200 ? 29.237 -15.216 0.321 1.00 37.91 200 GLY A O 1
ATOM 1581 N N . VAL A 1 201 ? 27.300 -14.107 0.501 1.00 43.47 201 VAL A N 1
ATOM 1582 C CA . VAL A 1 201 ? 27.026 -14.100 -0.953 1.00 43.47 201 VAL A CA 1
ATOM 1583 C C . VAL A 1 201 ? 27.659 -12.894 -1.659 1.00 43.47 201 VAL A C 1
ATOM 1585 O O . VAL A 1 201 ? 28.134 -13.023 -2.786 1.00 43.47 201 VAL A O 1
ATOM 1588 N N . VAL A 1 202 ? 27.741 -11.745 -0.978 1.00 45.22 202 VAL A N 1
ATOM 1589 C CA . VAL A 1 202 ? 28.180 -10.460 -1.561 1.00 45.22 202 VAL A CA 1
ATOM 1590 C C . VAL A 1 202 ? 29.677 -10.449 -1.892 1.00 45.22 202 VAL A C 1
ATOM 1592 O O . VAL A 1 202 ? 30.093 -9.813 -2.855 1.00 45.22 202 VAL A O 1
ATOM 1595 N N . ILE A 1 203 ? 30.487 -11.196 -1.137 1.00 45.38 203 ILE A N 1
ATOM 1596 C CA . ILE A 1 203 ? 31.939 -11.279 -1.356 1.00 45.38 203 ILE A CA 1
ATOM 1597 C C . ILE A 1 203 ? 32.316 -12.576 -2.089 1.00 45.38 203 ILE A C 1
ATOM 1599 O O . ILE A 1 203 ? 33.248 -12.577 -2.886 1.00 45.38 203 ILE A O 1
ATOM 1603 N N . GLY A 1 204 ? 31.574 -13.673 -1.887 1.00 42.75 204 GLY A N 1
ATOM 1604 C CA . GLY A 1 204 ? 31.920 -14.988 -2.436 1.00 42.75 204 GLY A CA 1
ATOM 1605 C C . GLY A 1 204 ? 31.681 -15.140 -3.940 1.00 42.75 204 GLY A C 1
ATOM 1606 O O . GLY A 1 204 ? 32.508 -15.738 -4.619 1.00 42.75 204 GLY A O 1
ATOM 1607 N N . GLY A 1 205 ? 30.587 -14.584 -4.475 1.00 48.28 205 GLY A N 1
ATOM 1608 C CA . GLY A 1 205 ? 30.185 -14.755 -5.880 1.00 48.28 205 GLY A CA 1
ATOM 1609 C C . GLY A 1 205 ? 31.209 -14.244 -6.905 1.00 48.28 205 GLY A C 1
ATOM 1610 O O . GLY A 1 205 ? 31.692 -15.034 -7.721 1.00 48.28 205 GLY A O 1
ATOM 1611 N N . PRO A 1 206 ? 31.598 -12.956 -6.867 1.00 55.78 206 PRO A N 1
ATOM 1612 C CA . PRO A 1 206 ? 32.579 -12.424 -7.810 1.00 55.78 206 PRO A CA 1
ATOM 1613 C C . PRO A 1 206 ? 33.987 -13.004 -7.594 1.00 55.78 206 PRO A C 1
ATOM 1615 O O . PRO A 1 206 ? 34.712 -13.192 -8.568 1.00 55.78 206 PRO A O 1
ATOM 1618 N N . PHE A 1 207 ? 34.362 -13.370 -6.360 1.00 52.88 207 PHE A N 1
ATOM 1619 C CA . PHE A 1 207 ? 35.658 -14.008 -6.083 1.00 52.88 207 PHE A CA 1
ATOM 1620 C C . PHE A 1 207 ? 35.737 -15.439 -6.635 1.00 52.88 207 PHE A C 1
ATOM 1622 O O . PHE A 1 207 ? 36.743 -15.803 -7.238 1.00 52.88 207 PHE A O 1
ATOM 1629 N N . LEU A 1 208 ? 34.678 -16.247 -6.494 1.00 54.56 208 LEU A N 1
ATOM 1630 C CA . LEU A 1 208 ? 34.625 -17.600 -7.064 1.00 54.56 208 LEU A CA 1
ATOM 1631 C C . LEU A 1 208 ? 34.621 -17.571 -8.594 1.00 54.56 208 LEU A C 1
ATOM 1633 O O . LEU A 1 208 ? 35.321 -18.367 -9.216 1.00 54.56 208 LEU A O 1
ATOM 1637 N N . ILE A 1 209 ? 33.893 -16.629 -9.204 1.00 63.66 209 ILE A N 1
ATOM 1638 C CA . ILE A 1 209 ? 33.896 -16.445 -10.661 1.00 63.66 209 ILE A CA 1
ATOM 1639 C C . ILE A 1 209 ? 35.285 -16.007 -11.141 1.00 63.66 209 ILE A C 1
ATOM 1641 O O . ILE A 1 209 ? 35.758 -16.541 -12.142 1.00 63.66 209 ILE A O 1
ATOM 1645 N N . ALA A 1 210 ? 35.976 -15.114 -10.422 1.00 64.19 210 ALA A N 1
ATOM 1646 C CA . ALA A 1 210 ? 37.345 -14.701 -10.744 1.00 64.19 210 ALA A CA 1
ATOM 1647 C C . ALA A 1 210 ? 38.360 -15.854 -10.612 1.00 64.19 210 ALA A C 1
ATOM 1649 O O . ALA A 1 210 ? 39.228 -16.009 -11.468 1.00 64.19 210 ALA A O 1
ATOM 1650 N N . ILE A 1 211 ? 38.228 -16.709 -9.592 1.00 65.44 211 ILE A N 1
ATOM 1651 C CA . ILE A 1 211 ? 39.091 -17.888 -9.415 1.00 65.44 211 ILE A CA 1
ATOM 1652 C C . ILE A 1 211 ? 38.837 -18.928 -10.513 1.00 65.44 211 ILE A C 1
ATOM 1654 O O . ILE A 1 211 ? 39.792 -19.434 -11.096 1.00 65.44 211 ILE A O 1
ATOM 1658 N N . ILE A 1 212 ? 37.572 -19.230 -10.832 1.00 68.25 212 ILE A N 1
ATOM 1659 C CA . ILE A 1 212 ? 37.216 -20.203 -11.878 1.00 68.25 212 ILE A CA 1
ATOM 1660 C C . ILE A 1 212 ? 37.656 -19.698 -13.257 1.00 68.25 212 ILE A C 1
ATOM 1662 O O . ILE A 1 212 ? 38.272 -20.445 -14.014 1.00 68.25 212 ILE A O 1
ATOM 1666 N N . SER A 1 213 ? 37.394 -18.429 -13.582 1.00 64.56 213 SER A N 1
ATOM 1667 C CA . SER A 1 213 ? 37.822 -17.836 -14.857 1.00 64.56 213 SER A CA 1
ATOM 1668 C C . SER A 1 213 ? 39.346 -17.729 -14.964 1.00 64.56 213 SER A C 1
ATOM 1670 O O . SER A 1 213 ? 39.891 -18.026 -16.026 1.00 64.56 213 SER A O 1
ATOM 1672 N N . GLY A 1 214 ? 40.045 -17.426 -13.864 1.00 64.12 214 GLY A N 1
ATOM 1673 C CA . GLY A 1 214 ? 41.504 -17.498 -13.781 1.00 64.12 214 GLY A CA 1
ATOM 1674 C C . GLY A 1 214 ? 42.046 -18.912 -14.013 1.00 64.12 214 GLY A C 1
ATOM 1675 O O . GLY A 1 214 ? 42.979 -19.083 -14.794 1.00 64.12 214 GLY A O 1
ATOM 1676 N N . PHE A 1 215 ? 41.431 -19.938 -13.415 1.00 61.91 215 PHE A N 1
ATOM 1677 C CA . PHE A 1 215 ? 41.801 -21.342 -13.643 1.00 61.91 215 PHE A CA 1
ATOM 1678 C C . PHE A 1 215 ? 41.601 -21.762 -15.105 1.00 61.91 215 PHE A C 1
ATOM 1680 O O . PHE A 1 215 ? 42.476 -22.401 -15.683 1.00 61.91 215 PHE A O 1
ATOM 1687 N N . ILE A 1 216 ? 40.481 -21.375 -15.723 1.00 62.03 216 ILE A N 1
ATOM 1688 C CA . ILE A 1 216 ? 40.175 -21.709 -17.121 1.00 62.03 216 ILE A CA 1
ATOM 1689 C C . ILE A 1 216 ? 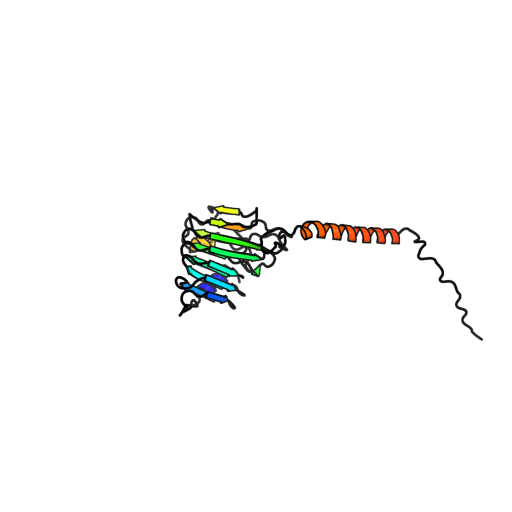41.157 -21.019 -18.078 1.00 62.03 216 ILE A C 1
ATOM 1691 O O . ILE A 1 216 ? 41.678 -21.671 -18.980 1.00 62.03 216 ILE A O 1
ATOM 1695 N N . LEU A 1 217 ? 41.466 -19.735 -17.866 1.00 58.34 217 LEU A N 1
ATOM 1696 C CA . LEU A 1 217 ? 42.447 -19.003 -18.678 1.00 58.34 217 LEU A CA 1
ATOM 1697 C C . LEU A 1 217 ? 43.858 -19.591 -18.537 1.00 58.34 217 LEU A C 1
ATOM 1699 O O . LEU A 1 217 ? 44.526 -19.808 -19.546 1.00 58.34 217 LEU A O 1
ATOM 1703 N N . CYS A 1 218 ? 44.267 -19.952 -17.318 1.00 56.47 218 CYS A N 1
ATOM 1704 C CA . CYS A 1 218 ? 45.560 -20.588 -17.059 1.00 56.47 218 CYS A CA 1
ATOM 1705 C C . CYS A 1 218 ? 45.651 -21.984 -17.714 1.00 56.47 218 CYS A C 1
ATOM 1707 O O . CYS A 1 218 ? 46.649 -22.318 -18.353 1.00 56.47 218 CYS A O 1
ATOM 1709 N N . CYS A 1 219 ? 44.577 -22.784 -17.664 1.00 55.97 219 CYS A N 1
ATOM 1710 C CA . CYS A 1 219 ? 44.505 -24.068 -18.369 1.00 55.97 219 CYS A CA 1
ATOM 1711 C C . CYS A 1 219 ? 44.496 -23.915 -19.904 1.00 55.97 219 CYS A C 1
ATOM 1713 O O . CYS A 1 219 ? 45.094 -24.737 -20.602 1.00 55.97 219 CYS A O 1
ATOM 1715 N N . CYS A 1 220 ? 43.863 -22.869 -20.446 1.00 51.28 220 CYS A N 1
ATOM 1716 C CA . CYS A 1 220 ? 43.840 -22.598 -21.886 1.00 51.28 220 CYS A CA 1
ATOM 1717 C C . CYS A 1 220 ? 45.185 -22.085 -22.425 1.00 51.28 220 CYS A C 1
ATOM 1719 O O . CYS A 1 220 ? 45.560 -22.450 -23.541 1.00 51.28 220 CYS A O 1
ATOM 1721 N N . GLU A 1 221 ? 45.935 -21.294 -21.654 1.00 50.09 221 GLU A N 1
ATOM 1722 C CA . GLU A 1 221 ? 47.287 -20.857 -22.032 1.00 50.09 221 GLU A CA 1
ATOM 1723 C C . GLU A 1 221 ? 48.318 -21.986 -21.899 1.00 50.09 221 GLU A C 1
ATOM 1725 O O . GLU A 1 221 ? 49.174 -22.136 -22.775 1.00 50.09 221 GLU A O 1
ATOM 1730 N N . CYS A 1 222 ? 48.167 -22.886 -20.919 1.00 45.44 222 CYS A N 1
ATOM 1731 C CA . CYS A 1 222 ? 48.944 -24.129 -20.885 1.00 45.44 222 CYS A CA 1
ATOM 1732 C C . CYS A 1 222 ? 48.692 -25.026 -22.113 1.00 45.44 222 CYS A C 1
ATOM 1734 O O . CYS A 1 222 ? 49.619 -25.700 -22.561 1.00 45.44 222 CYS A O 1
ATOM 1736 N N . CYS A 1 223 ? 47.492 -24.998 -22.708 1.00 46.72 223 CYS A N 1
ATOM 1737 C CA . CYS A 1 223 ? 47.177 -25.775 -23.915 1.00 46.72 223 CYS A CA 1
ATOM 1738 C C . CYS A 1 223 ? 47.718 -25.165 -25.220 1.00 46.72 223 CYS A C 1
ATOM 1740 O O . CYS A 1 223 ? 47.768 -25.868 -26.227 1.00 46.72 223 CYS A O 1
ATOM 1742 N N . LYS A 1 224 ? 48.126 -23.888 -25.236 1.00 47.62 224 LYS A N 1
ATOM 1743 C CA . LYS A 1 224 ? 48.628 -23.220 -26.453 1.00 47.62 224 LYS A CA 1
ATOM 1744 C C . LYS A 1 224 ? 50.150 -23.072 -26.524 1.00 47.62 224 LYS A C 1
ATOM 1746 O O . LYS A 1 224 ? 50.641 -22.650 -27.567 1.00 47.62 224 LYS A O 1
ATOM 1751 N N . GLY A 1 225 ? 50.899 -23.438 -25.478 1.00 47.38 225 GLY A N 1
ATOM 1752 C CA . GLY A 1 225 ? 52.345 -23.171 -25.445 1.00 47.38 225 GLY A CA 1
ATOM 1753 C C . GLY A 1 225 ? 53.260 -24.159 -24.721 1.00 47.38 225 GLY A C 1
ATOM 1754 O O . GLY A 1 225 ? 54.470 -24.015 -24.862 1.00 47.38 225 GLY A O 1
ATOM 1755 N N . CYS A 1 226 ? 52.765 -25.168 -23.994 1.00 35.84 226 CYS A N 1
ATOM 1756 C CA . CYS A 1 226 ? 53.651 -26.086 -23.271 1.00 35.84 226 CYS A CA 1
ATOM 1757 C C . CYS A 1 226 ? 53.281 -27.553 -23.476 1.00 35.84 226 CYS A C 1
ATOM 1759 O O . CYS A 1 226 ? 52.212 -28.015 -23.084 1.00 35.84 226 CYS A O 1
ATOM 1761 N N . SER A 1 227 ? 54.244 -28.290 -24.030 1.00 42.97 227 SER A N 1
ATOM 1762 C CA . SER A 1 227 ? 54.393 -29.739 -23.961 1.00 42.97 227 SER A CA 1
ATOM 1763 C C . SER A 1 227 ? 54.115 -30.250 -22.546 1.00 42.97 227 SER A C 1
ATOM 1765 O O . SER A 1 227 ? 54.995 -30.276 -21.685 1.00 42.97 227 SER A O 1
ATOM 1767 N N . CYS A 1 228 ? 52.877 -30.664 -22.291 1.00 36.84 228 CYS A N 1
ATOM 1768 C CA . CYS A 1 228 ? 52.522 -31.319 -21.047 1.00 36.84 228 CYS A CA 1
ATOM 1769 C C . CYS A 1 228 ? 53.122 -32.733 -21.082 1.00 36.84 228 CYS A C 1
ATOM 1771 O O . CYS A 1 228 ? 52.598 -33.639 -21.731 1.00 36.84 228 CYS A O 1
ATOM 1773 N N . SER A 1 229 ? 54.245 -32.916 -20.380 1.00 36.25 229 SER A N 1
ATOM 1774 C CA . SER A 1 229 ? 54.986 -34.185 -20.237 1.00 36.25 229 SER A CA 1
ATOM 1775 C C . SER A 1 229 ? 54.180 -35.309 -19.549 1.00 36.25 229 SER A C 1
ATOM 1777 O O . SER A 1 229 ? 54.693 -36.396 -19.306 1.00 36.25 229 SER A O 1
ATOM 1779 N N . TYR A 1 230 ? 52.896 -35.078 -19.257 1.00 40.78 230 TYR A N 1
ATOM 1780 C CA . TYR A 1 230 ? 51.960 -36.084 -18.752 1.00 40.78 230 TYR A CA 1
ATOM 1781 C C . TYR A 1 230 ? 51.042 -36.695 -19.824 1.00 40.78 230 TYR A C 1
ATOM 1783 O O . TYR A 1 230 ? 50.316 -37.631 -19.510 1.00 40.78 230 TYR A O 1
ATOM 1791 N N . CYS A 1 231 ? 51.093 -36.230 -21.080 1.00 39.50 231 CYS A N 1
ATOM 1792 C CA . CYS A 1 231 ? 50.302 -36.806 -22.183 1.00 39.50 231 CYS A CA 1
ATOM 1793 C C . CYS A 1 231 ? 51.113 -37.658 -23.177 1.00 39.50 231 CYS A C 1
ATOM 1795 O O . CYS A 1 231 ? 50.526 -38.248 -24.073 1.00 39.50 231 CYS A O 1
ATOM 1797 N N . ASN A 1 232 ? 52.436 -37.783 -23.020 1.00 36.75 232 ASN A N 1
ATOM 1798 C CA . ASN A 1 232 ? 53.278 -38.586 -23.918 1.00 36.75 232 ASN A CA 1
ATOM 1799 C C . ASN A 1 232 ? 53.921 -39.778 -23.202 1.00 36.75 232 ASN A C 1
ATOM 1801 O O . ASN A 1 232 ? 55.142 -39.887 -23.084 1.00 36.75 232 ASN A O 1
ATOM 1805 N N . LYS A 1 233 ? 53.089 -40.725 -22.756 1.00 34.06 233 LYS A N 1
ATOM 1806 C CA . LYS A 1 233 ? 53.564 -42.080 -22.466 1.00 34.06 233 LYS A CA 1
ATOM 1807 C C . LYS A 1 233 ? 52.722 -43.123 -23.204 1.00 34.06 233 LYS A C 1
ATOM 1809 O O . LYS A 1 233 ? 51.863 -43.769 -22.626 1.00 34.06 233 LYS A O 1
ATOM 1814 N N . LYS A 1 234 ? 53.112 -43.291 -24.474 1.00 36.88 234 LYS A N 1
ATOM 1815 C CA . LYS A 1 234 ? 53.057 -44.516 -25.286 1.00 36.88 234 LYS A CA 1
ATOM 1816 C C . LYS A 1 234 ? 51.673 -45.056 -25.667 1.00 36.88 234 LYS A C 1
ATOM 1818 O O . LYS A 1 234 ? 51.261 -46.097 -25.171 1.00 36.88 234 LYS A O 1
ATOM 1823 N N . ASP A 1 235 ? 51.112 -44.468 -26.719 1.00 37.66 235 ASP A N 1
ATOM 1824 C CA . ASP A 1 235 ? 50.640 -45.271 -27.849 1.00 37.66 235 ASP A CA 1
ATOM 1825 C C . ASP A 1 235 ? 51.862 -45.585 -28.725 1.00 37.66 235 ASP A C 1
ATOM 1827 O O . ASP A 1 235 ? 52.397 -44.709 -29.397 1.00 37.66 235 ASP A O 1
ATOM 1831 N N . ASN A 1 236 ? 52.384 -46.805 -28.622 1.00 40.50 236 ASN A N 1
ATOM 1832 C CA . ASN A 1 236 ? 53.278 -47.406 -29.615 1.00 40.50 236 ASN A CA 1
ATOM 1833 C C . ASN A 1 236 ? 53.317 -48.915 -29.364 1.00 40.50 236 ASN A C 1
ATOM 1835 O O . ASN A 1 236 ? 54.204 -49.405 -28.667 1.00 40.50 236 ASN A O 1
ATOM 1839 N N . VAL A 1 237 ? 52.337 -49.629 -29.917 1.00 38.38 237 VAL A N 1
ATOM 1840 C CA . VAL A 1 237 ? 52.553 -50.964 -30.483 1.00 38.38 237 VAL A CA 1
ATOM 1841 C C . VAL A 1 237 ? 51.750 -51.028 -31.782 1.00 38.38 237 VAL A C 1
ATOM 1843 O O . VAL A 1 237 ? 50.547 -50.771 -31.798 1.00 38.38 237 VAL A O 1
ATOM 1846 N N . GLU A 1 238 ? 52.491 -51.277 -32.857 1.00 36.16 238 GLU A N 1
ATOM 1847 C CA . GLU A 1 238 ? 52.096 -51.435 -34.252 1.00 36.16 238 GLU A CA 1
ATOM 1848 C C . GLU A 1 238 ? 50.797 -52.214 -34.485 1.00 36.16 238 GLU A C 1
ATOM 1850 O O . GLU A 1 238 ? 50.534 -53.260 -33.892 1.00 36.16 238 GLU A O 1
ATOM 1855 N N . ARG A 1 239 ? 50.021 -51.705 -35.448 1.00 37.69 239 ARG A N 1
ATOM 1856 C CA . ARG A 1 239 ? 49.088 -52.500 -36.240 1.00 37.69 239 ARG A CA 1
ATOM 1857 C C . ARG A 1 239 ? 49.894 -53.220 -37.317 1.00 37.69 239 ARG A C 1
ATOM 1859 O O . ARG A 1 239 ? 50.221 -52.593 -38.319 1.00 37.69 239 ARG A O 1
ATOM 1866 N N . ASP A 1 240 ? 50.116 -54.514 -37.140 1.00 36.06 240 ASP A N 1
ATOM 1867 C CA . ASP A 1 240 ? 50.292 -55.422 -38.270 1.00 36.06 240 ASP A CA 1
ATOM 1868 C C . ASP A 1 240 ? 48.917 -55.999 -38.622 1.00 36.06 240 ASP A C 1
ATOM 1870 O O . ASP A 1 240 ? 48.314 -56.754 -37.855 1.00 36.06 240 ASP A O 1
ATOM 1874 N N . LEU A 1 241 ? 48.385 -55.572 -39.769 1.00 35.66 241 LEU A N 1
ATOM 1875 C CA . LEU A 1 241 ? 47.280 -56.239 -40.454 1.00 35.66 241 LEU A CA 1
ATOM 1876 C C . LEU A 1 241 ? 47.871 -57.291 -41.405 1.00 35.66 241 LEU A C 1
ATOM 1878 O O . LEU A 1 241 ? 48.871 -57.001 -42.063 1.00 35.66 241 LEU A O 1
ATOM 1882 N N . PRO A 1 242 ? 47.268 -58.486 -41.502 1.00 37.47 242 PRO A N 1
ATOM 1883 C CA . PRO A 1 242 ? 47.694 -59.504 -42.447 1.00 37.47 242 PRO A CA 1
ATOM 1884 C C . PRO A 1 242 ? 47.083 -59.227 -43.823 1.00 37.47 242 PRO A C 1
ATOM 1886 O O . PRO A 1 242 ? 45.952 -58.761 -43.894 1.00 37.47 242 PRO A O 1
ATOM 1889 N N . ASP A 1 243 ? 47.787 -59.599 -44.890 1.00 37.84 243 ASP A N 1
ATOM 1890 C CA . ASP A 1 243 ? 47.161 -60.005 -46.149 1.00 37.84 243 ASP A CA 1
ATOM 1891 C C . ASP A 1 243 ? 48.085 -60.981 -46.902 1.00 37.84 243 ASP A C 1
ATOM 1893 O O . ASP A 1 243 ? 49.222 -60.634 -47.217 1.00 37.84 243 ASP A O 1
ATOM 1897 N N . LEU A 1 244 ? 47.524 -62.170 -47.180 1.00 32.88 244 LEU A N 1
ATOM 1898 C CA . LEU A 1 244 ? 47.918 -63.225 -48.141 1.00 32.88 244 LEU A CA 1
ATOM 1899 C C . LEU A 1 244 ? 49.275 -63.938 -47.990 1.00 32.88 244 LEU A C 1
ATOM 1901 O O . LEU A 1 244 ? 50.328 -63.389 -48.374 1.00 32.88 244 LEU A O 1
#

Radius of gyration: 27.67 Å; chains: 1; bounding box: 76×84×65 Å